Protein 6E2T (pdb70)

Sequence (320 aa):
AMLSGKARAHTNIALIKYWGKANEEYILPMNSSLSLTLDAFYTETTVTFDAHYSEDVFILNGILQNEKQTKKVKEFLNLVRQQADCTWFAKVESQNFVSSASGLAALAGACNVALGLNLSAKDLSRLARRGSGSACRSIFGGFAQWNKGHSDETSFAENIPANNWENELAMLFILINDGEKDVSSRDGMKRTVETSSFYQGWLDNVEKDLSQVHEAIKTKDFPRLGEIIEANGLRMHGTTLGAVPPFTYWSPGSLQAMALVRQARAKGIPCYFTMDAGPNVKVLVEKKNLEALKTFLSEHFSKEQLVPAFAGPGIELFET

Foldseek 3Di:
DKFKWKKKFFAKDWLQDFFAAPDLQQLQTLFKTKIATWAQKMKMKMKMFDQPDDAAWEAEQNRTDDCVRCPLVVQLVVVLCVVLVNDTHMYMYMYMGNYQLRDLLGVLQTSCRRSVVPDDLFVSLLSSSSSPNSNSQRLFWGMKMFGSADDSNGTGMDHDDQVCLLQQKKKKKQADDQWDDFDDSVRQSHLLVVFFPLVVVLSVCSVVLVVQCSVCSNVVPQLSSQVSSQVSQVSSQVSQCRGVVRDGQADPVLVVVQVVQVVCVVVPFDWHWHDDNHHMIMIMGGPVCLVVSLVSCCVPGPPVRIRMIGIDGRMDIDGD

Solvent-accessible surface area: 14001 Å² total; per-residue (Å²): 83,106,80,23,0,65,0,55,0,11,11,8,12,6,0,0,3,22,6,0,26,63,52,96,126,73,6,19,1,62,6,6,0,0,0,0,0,0,55,28,27,54,1,30,2,34,0,17,0,20,51,155,61,97,107,22,42,18,39,46,66,64,114,123,27,85,162,184,101,16,127,56,12,74,64,0,1,70,33,0,21,154,135,40,124,25,124,64,83,0,67,1,80,12,78,28,67,139,92,55,8,2,17,10,0,0,2,0,0,0,0,6,20,7,30,60,47,142,56,60,55,90,36,5,0,48,11,0,0,58,3,6,3,28,0,0,7,0,7,25,15,6,0,0,23,0,46,70,22,151,25,34,107,48,0,39,1,77,62,18,114,8,121,98,10,26,72,99,0,0,0,0,15,0,64,16,131,63,37,138,202,54,38,57,38,61,87,0,8,87,67,0,46,112,52,13,94,106,12,113,37,1,36,101,46,1,102,89,1,6,59,48,0,63,91,0,8,187,94,85,52,5,68,79,0,0,113,23,0,16,45,0,2,63,60,4,8,26,2,1,108,13,3,102,85,86,24,55,2,74,7,103,9,0,89,78,0,2,42,11,0,103,77,0,70,91,131,60,22,46,0,13,4,1,5,37,37,17,27,47,0,19,0,0,0,31,76,168,35,7,112,50,0,48,95,23,0,60,122,98,11,53,174,133,33,10,37,49,3,78,20,10,63,21,32,60,77,68,144,116

Radius of gyration: 19.37 Å; Cα contacts (8 Å, |Δi|>4): 736; chains: 1; bounding box: 46×60×43 Å

Nearest PDB structures (foldseek):
  6e2t-assembly1_A-2  TM=1.003E+00  e=7.758E-75  Enterococcus faecalis
  6e2u-assembly1_A  TM=1.000E+00  e=1.519E-70  Enterococcus faecalis
  4dpu-assembly2_B  TM=9.730E-01  e=1.043E-51  Staphylococcus epidermidis
  2hk2-assembly1_A  TM=9.696E-01  e=1.806E-51  Staphylococcus aureus
  3qt6-assembly1_A  TM=9.627E-01  e=2.040E-51  Staphylococcus epidermidis

Secondary structure (DSSP, 8-state):
-EEEEEEEEEEEEEEE----EEETTTTEESS-EEEEEEEEEEEEEEEEEETT--S-EEEETTEE--HHHHHHHHHHHHHHHHHHT----EEEEEEEE--HHHHHHHHHHHHHHHTT----HHHHHHHHHHH-TGGGGGGS-SEEEEE--SSTTT-EEEE---TTGGGGEEEEEE----PPP---HHHHHHHHHHH-TTHHHHHHHHHHHHHHHHHHHHHT-HHHHHHHHHHHHHHHHHHHTTSSS------HHHHHHHHHHHHHHHTT--EEEE--SSS-EEEEEEHHHHHHHHHHHTTTS-GGGEEEEEB----EEE--

InterPro domains:
  IPR005935 Diphosphomevalonate/phosphomevalonate decarboxylase [PIRSF015950] (4-325)
  IPR014721 Small ribosomal subunit protein uS5 domain 2-type fold, subgroup [G3DSA:3.30.230.10] (1-180)
  IPR020568 Ribosomal protein uS5 domain 2-type superfamily [SSF54211] (1-166)
  IPR029765 Diphosphomevalonate decarboxylase [TIGR01240] (5-308)
  IPR036554 GHMP kinase, C-terminal domain superfamily [G3DSA:3.30.70.890] (181-331)
  IPR036554 GHMP kinase, C-terminal domain superfamily [SSF55060] (174-310)
  IPR041431 Mvd1, C-terminal [PF18376] (178-313)
  IPR053859 Diphosphomevalonate decarboxylase-like N-terminal domain [PF22700] (8-163)

Structure (mmCIF, N/CA/C/O backbone):
data_6E2T
#
_entry.id   6E2T
#
_cell.length_a   79.289
_cell.length_b   97.448
_cell.length_c   45.771
_cell.angle_alpha   90.00
_cell.angle_beta   90.00
_cell.angle_gamma   90.00
#
_symmetry.space_group_name_H-M   'P 21 21 2'
#
loop_
_entity.id
_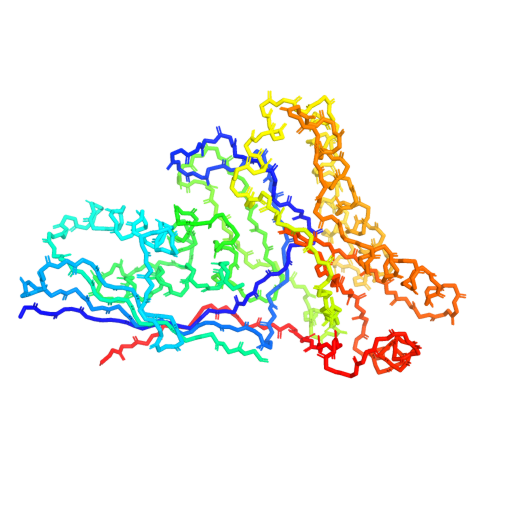entity.type
_entity.pdbx_description
1 polymer 'Mevalonate diphosphate decarboxylase'
2 non-polymer '(3R)-3-HYDROXY-5-{[(R)-HYDROXY(PHOSPHONOOXY)PHOSPHORYL]OXY}-3-METHYLPENTANOIC ACID'
3 water water
#
loop_
_atom_site.group_PDB
_atom_site.id
_atom_site.type_symbol
_atom_site.label_atom_id
_atom_site.label_alt_id
_atom_site.label_comp_id
_atom_site.label_asym_id
_atom_site.label_entity_id
_atom_site.label_seq_id
_atom_site.pdbx_PDB_ins_code
_atom_site.Cartn_x
_atom_site.Cartn_y
_atom_site.Cartn_z
_atom_site.occupancy
_atom_site.B_iso_or_equiv
_atom_site.auth_seq_id
_atom_site.auth_comp_id
_atom_site.auth_asym_id
_atom_site.auth_atom_id
_atom_site.pdbx_PDB_model_num
ATOM 1 N N . ALA A 1 24 ? 38.354 135.982 59.285 1.00 26.68 0 ALA A N 1
ATOM 2 C CA . ALA A 1 24 ? 37.485 135.477 60.395 1.00 21.29 0 ALA A CA 1
ATOM 3 C C . ALA A 1 24 ? 36.580 134.367 59.855 1.00 16.15 0 ALA A C 1
ATOM 4 O O . ALA A 1 24 ? 35.365 134.530 59.694 1.00 15.31 0 ALA A O 1
ATOM 11 N N . MET A 1 25 ? 37.205 133.235 59.583 1.00 14.31 1 MET A N 1
ATOM 12 C CA . MET A 1 25 ? 36.526 132.105 58.975 1.00 15.61 1 MET A CA 1
ATOM 13 C C . MET A 1 25 ? 37.093 130.819 59.543 1.00 17.95 1 MET A C 1
ATOM 14 O O . MET A 1 25 ? 38.311 130.670 59.672 1.00 17.82 1 MET A O 1
ATOM 28 N N . LEU A 1 26 ? 36.195 129.892 59.885 1.00 13.67 2 LEU A N 1
ATOM 29 C CA . LEU A 1 26 ? 36.565 128.584 60.398 1.00 11.04 2 LEU A CA 1
ATOM 30 C C . LEU A 1 26 ? 35.793 127.545 59.602 1.00 12.25 2 LEU A C 1
ATOM 31 O O . LEU A 1 26 ? 34.604 127.733 59.349 1.00 13.10 2 LEU A O 1
ATOM 47 N N . SER A 1 27 ? 36.460 126.477 59.176 1.00 11.08 3 SER A N 1
ATOM 48 C CA . SER A 1 27 ? 35.771 125.477 58.359 1.00 10.88 3 SER A CA 1
ATOM 49 C C . SER A 1 27 ? 36.241 124.069 58.690 1.00 12.84 3 SER A C 1
ATOM 50 O O . SER A 1 27 ? 37.322 123.854 59.248 1.00 10.96 3 SER A O 1
ATOM 58 N N . GLY A 1 28 ? 35.411 123.102 58.298 1.00 12.06 4 GLY A N 1
ATOM 59 C CA . GLY A 1 28 ? 35.707 121.701 58.522 1.00 11.12 4 GLY A CA 1
ATOM 60 C C . GLY A 1 28 ? 34.806 120.835 57.669 1.00 10.69 4 GLY A C 1
ATOM 61 O O . GLY A 1 28 ? 33.790 121.298 57.148 1.00 11.08 4 GLY A O 1
ATOM 65 N N . LYS A 1 29 ? 35.199 119.571 57.533 1.00 11.38 5 LYS A N 1
ATOM 66 C CA . LYS A 1 29 ? 34.508 118.640 56.647 1.00 10.65 5 LYS A CA 1
ATOM 67 C C . LYS A 1 29 ? 34.458 117.257 57.278 1.00 13.11 5 LYS A C 1
ATOM 68 O O . LYS A 1 29 ? 35.355 116.864 58.028 1.00 13.08 5 LYS A O 1
ATOM 87 N N . ALA A 1 30 ? 33.394 116.509 56.978 1.00 11.59 6 ALA A N 1
ATOM 88 C CA . ALA A 1 30 ? 33.331 115.130 57.435 1.00 11.74 6 ALA A CA 1
ATOM 89 C C . ALA A 1 30 ? 32.510 114.303 56.461 1.00 9.54 6 ALA A C 1
ATOM 90 O O . ALA A 1 30 ? 31.682 114.825 55.720 1.00 10.77 6 ALA A O 1
ATOM 97 N N . ARG A 1 31 ? 32.755 112.994 56.479 1.00 10.73 7 ARG A N 1
ATOM 98 C CA . ARG A 1 31 ? 31.958 112.030 55.737 1.00 10.61 7 ARG A CA 1
ATOM 99 C C . ARG A 1 31 ? 31.397 111.022 56.720 1.00 9.39 7 ARG A C 1
ATOM 100 O O . ARG A 1 31 ? 32.150 110.426 57.499 1.00 10.03 7 ARG A O 1
ATOM 121 N N . ALA A 1 32 ? 30.083 110.813 56.662 1.00 10.97 8 ALA A N 1
ATOM 122 C CA . ALA A 1 32 ? 29.423 109.839 57.512 1.00 10.27 8 ALA A CA 1
ATOM 123 C C . ALA A 1 32 ? 28.490 108.970 56.682 1.00 6.38 8 ALA A C 1
ATOM 124 O O . ALA A 1 32 ? 27.796 109.465 55.787 1.00 9.51 8 ALA A O 1
ATOM 131 N N . HIS A 1 33 ? 28.486 107.680 56.995 1.00 10.17 9 HIS A N 1
ATOM 132 C CA . HIS A 1 33 ? 27.661 106.717 56.287 1.00 8.83 9 HIS A CA 1
ATOM 133 C C . HIS A 1 33 ? 26.323 106.549 56.979 1.00 9.03 9 HIS A C 1
ATOM 134 O O . HIS A 1 33 ? 26.198 106.768 58.184 1.00 11.48 9 HIS A O 1
ATOM 148 N N . THR A 1 34 ? 25.312 106.183 56.193 1.00 9.06 10 THR A N 1
ATOM 149 C CA . THR A 1 34 ? 24.017 105.915 56.787 1.00 10.12 10 THR A CA 1
ATOM 150 C C . THR A 1 34 ? 24.080 104.665 57.662 1.00 11.07 10 THR A C 1
ATOM 151 O O . THR A 1 34 ? 24.969 103.814 57.545 1.00 10.39 10 THR A O 1
ATOM 162 N N . ASN A 1 35 ? 23.105 104.549 58.547 1.00 9.38 11 ASN A N 1
ATOM 163 C CA . ASN A 1 35 ? 22.930 103.322 59.310 1.00 8.91 11 ASN A CA 1
ATOM 164 C C . ASN A 1 35 ? 21.452 102.978 59.306 1.00 9.07 11 ASN A C 1
ATOM 165 O O . ASN A 1 35 ? 20.595 103.856 59.184 1.00 10.76 11 ASN A O 1
ATOM 176 N N . ILE A 1 36 ? 21.172 101.682 59.372 1.00 7.50 12 ILE A N 1
ATOM 177 C CA . ILE A 1 36 ? 19.806 101.175 59.443 1.00 8.16 12 ILE A CA 1
ATOM 178 C C . ILE A 1 36 ? 19.652 100.461 60.765 1.00 7.53 12 ILE A C 1
ATOM 179 O O . ILE A 1 36 ? 20.408 99.527 61.074 1.00 8.34 12 ILE A O 1
ATOM 195 N N . ALA A 1 37 ? 18.628 100.854 61.508 1.00 8.65 13 ALA A N 1
ATOM 196 C CA . ALA A 1 37 ? 18.385 100.278 62.808 1.00 7.17 13 ALA A CA 1
ATOM 197 C C . ALA A 1 37 ? 17.779 98.887 62.660 1.00 9.72 13 ALA A C 1
ATOM 198 O O . ALA A 1 37 ? 16.776 98.700 61.959 1.00 8.21 13 ALA A O 1
ATOM 205 N N . LEU A 1 38 ? 18.400 97.916 63.322 1.00 8.44 14 LEU A N 1
ATOM 206 C CA . LEU A 1 38 ? 17.871 96.567 63.417 1.00 8.05 14 LEU A CA 1
ATOM 207 C C . LEU A 1 38 ? 16.958 96.432 64.620 1.00 8.01 14 LEU A C 1
ATOM 208 O O . LEU A 1 38 ? 15.914 95.788 64.522 1.00 8.43 14 LEU A O 1
ATOM 224 N N . ILE A 1 39 ? 17.354 97.020 65.752 1.00 8.04 15 ILE A N 1
ATOM 225 C CA . ILE A 1 39 ? 16.468 97.277 66.874 1.00 7.80 15 ILE A CA 1
ATOM 226 C C . ILE A 1 39 ? 16.210 98.778 66.879 1.00 6.25 15 ILE A C 1
ATOM 227 O O . ILE A 1 39 ? 17.152 99.571 66.987 1.00 6.82 15 ILE A O 1
ATOM 243 N N . LYS A 1 40 ? 14.944 99.163 66.769 1.00 6.52 16 LYS A N 1
ATOM 244 C CA . LYS A 1 40 ? 14.576 100.534 66.447 1.00 5.24 16 LYS A CA 1
ATOM 245 C C . LYS A 1 40 ? 14.635 101.473 67.643 1.00 7.56 16 LYS A C 1
ATOM 246 O O . LYS A 1 40 ? 14.254 101.115 68.762 1.00 6.33 16 LYS A O 1
ATOM 265 N N . TYR A 1 41 ? 15.057 102.701 67.364 1.00 7.03 17 TYR A N 1
ATOM 266 C CA . TYR A 1 41 ? 14.793 103.860 68.219 1.00 5.45 17 TYR A CA 1
ATOM 267 C C . TYR A 1 41 ? 13.434 104.429 67.851 1.00 6.00 17 TYR A C 1
ATOM 268 O O . TYR A 1 41 ? 13.191 104.754 66.680 1.00 6.39 17 TYR A O 1
ATOM 286 N N . TRP A 1 42 ? 12.522 104.505 68.821 1.00 6.91 18 TRP A N 1
ATOM 287 C CA . TRP A 1 42 ? 11.186 105.016 68.525 1.00 6.30 18 TRP A CA 1
ATOM 288 C C . TRP A 1 42 ? 10.646 105.640 69.804 1.00 7.86 18 TRP A C 1
ATOM 289 O O . TRP A 1 42 ? 10.157 104.933 70.689 1.00 8.89 18 TRP A O 1
ATOM 310 N N . GLY A 1 43 ? 10.802 106.959 69.911 1.00 6.80 19 GLY A N 1
ATOM 311 C CA . GLY A 1 43 ? 10.255 107.717 71.012 1.00 7.35 19 GLY A CA 1
ATOM 312 C C . GLY A 1 43 ? 11.333 108.303 71.902 1.00 8.77 19 GLY A C 1
ATOM 313 O O . GLY A 1 43 ? 12.268 107.599 72.298 1.00 8.16 19 GLY A O 1
ATOM 317 N N . LYS A 1 44 ? 11.213 109.592 72.203 1.00 9.20 20 LYS A N 1
ATOM 318 C CA . LYS A 1 44 ? 12.132 110.295 73.080 1.00 8.40 20 LYS A CA 1
ATOM 319 C C . LYS A 1 44 ? 11.586 110.368 74.502 1.00 10.24 20 LYS A C 1
ATOM 320 O O . LYS A 1 44 ? 10.408 110.668 74.729 1.00 11.89 20 LYS A O 1
ATOM 339 N N . ALA A 1 45 ? 12.472 110.101 75.448 1.00 9.00 21 ALA A N 1
ATOM 340 C CA . ALA A 1 45 ? 12.239 110.393 76.859 1.00 9.38 21 ALA A CA 1
ATOM 341 C C . ALA A 1 45 ? 12.407 111.864 77.180 1.00 14.32 21 ALA A C 1
ATOM 342 O O . ALA A 1 45 ? 11.743 112.386 78.090 1.00 13.51 21 ALA A O 1
ATOM 349 N N . ASN A 1 46 ? 13.293 112.535 76.458 1.00 9.46 22 ASN A N 1
ATOM 350 C CA . ASN A 1 46 ? 13.575 113.944 76.669 1.00 10.07 22 ASN A CA 1
ATOM 351 C C . ASN A 1 46 ? 13.730 114.573 75.297 1.00 9.27 22 ASN A C 1
ATOM 352 O O . ASN A 1 46 ? 14.660 114.220 74.564 1.00 10.36 22 ASN A O 1
ATOM 363 N N . GLU A 1 47 ? 12.798 115.451 74.926 1.00 11.30 23 GLU A N 1
ATOM 364 C CA . GLU A 1 47 ? 12.853 116.033 73.591 1.00 12.32 23 GLU A CA 1
ATOM 365 C C . GLU A 1 47 ? 14.003 117.025 73.466 1.00 12.70 23 GLU A C 1
ATOM 366 O O . GLU A 1 47 ? 14.680 117.070 72.431 1.00 13.73 23 GLU A O 1
ATOM 378 N N . GLU A 1 48 ? 14.233 117.829 74.506 1.00 13.04 24 GLU A N 1
ATOM 379 C CA . GLU A 1 48 ? 15.271 118.862 74.456 1.00 12.27 24 GLU A CA 1
ATOM 380 C C . GLU A 1 48 ? 16.653 118.285 74.150 1.00 12.87 24 GLU A C 1
ATOM 381 O O . GLU A 1 48 ? 17.432 118.895 73.402 1.00 15.30 24 GLU A O 1
ATOM 393 N N . TYR A 1 49 ? 16.991 117.137 74.736 1.00 10.19 25 TYR A N 1
ATOM 394 C CA . TYR A 1 49 ? 18.326 116.552 74.625 1.00 9.32 25 TYR A CA 1
ATOM 395 C C . TYR A 1 49 ? 18.366 115.324 73.722 1.00 9.06 25 TYR A C 1
ATOM 396 O O . TYR A 1 49 ? 19.439 114.767 73.488 1.00 9.69 25 TYR A O 1
ATOM 414 N N . ILE A 1 50 ? 17.224 114.906 73.188 1.00 9.37 26 ILE A N 1
ATOM 415 C CA . ILE A 1 50 ? 17.105 113.655 72.431 1.00 9.60 26 ILE A CA 1
ATOM 416 C C . ILE A 1 50 ? 17.727 112.510 73.231 1.00 8.14 26 ILE A C 1
ATOM 417 O O . ILE A 1 50 ? 18.701 111.856 72.822 1.00 7.14 26 ILE A O 1
ATOM 433 N N . LEU A 1 51 ? 17.142 112.267 74.379 1.00 8.37 27 LEU A N 1
ATOM 434 C CA . LEU A 1 51 ? 17.368 111.049 75.122 1.00 7.99 27 LEU A CA 1
ATOM 435 C C . LEU A 1 51 ? 16.250 110.083 74.763 1.00 8.45 27 LEU A C 1
ATOM 436 O O . LEU A 1 51 ? 15.075 110.488 74.787 1.00 10.25 27 LEU A O 1
ATOM 452 N N . PRO A 1 52 ? 16.558 108.845 74.392 1.00 9.03 28 PRO A N 1
ATOM 453 C CA . PRO A 1 52 ? 15.523 107.946 73.872 1.00 8.67 28 PRO A CA 1
ATOM 454 C C . PRO A 1 52 ? 14.854 107.153 74.980 1.00 8.02 28 PRO A C 1
ATOM 455 O O . PRO A 1 52 ? 15.429 106.907 76.039 1.00 9.88 28 PRO A O 1
ATOM 466 N N . MET A 1 53 ? 13.596 106.760 74.723 1.00 8.16 29 MET A N 1
ATOM 467 C CA . MET A 1 53 ? 12.905 105.866 75.647 1.00 7.99 29 MET A CA 1
ATOM 468 C C . MET A 1 53 ? 13.539 104.490 75.696 1.00 8.67 29 MET A C 1
ATOM 469 O O . MET A 1 53 ? 13.390 103.785 76.705 1.00 10.12 29 MET A O 1
ATOM 483 N N . ASN A 1 54 ? 14.200 104.056 74.619 1.00 6.99 30 ASN A N 1
ATOM 484 C CA . ASN A 1 54 ? 14.790 102.736 74.594 1.00 8.07 30 ASN A CA 1
ATOM 485 C C . ASN A 1 54 ? 16.097 102.784 73.819 1.00 11.25 30 ASN A C 1
ATOM 486 O O . ASN A 1 54 ? 16.336 103.681 73.006 1.00 9.14 30 ASN A O 1
ATOM 497 N N . SER A 1 55 ? 16.947 101.807 74.094 1.00 8.62 31 SER A N 1
ATOM 498 C CA . SER A 1 55 ? 18.205 101.661 73.374 1.00 8.52 31 SER A CA 1
ATOM 499 C C . SER A 1 55 ? 17.967 101.038 72.004 1.00 9.02 31 SER A C 1
ATOM 500 O O . SER A 1 55 ? 16.947 100.401 71.760 1.00 9.40 31 SER A O 1
ATOM 508 N N . SER A 1 56 ? 18.930 101.219 71.110 1.00 8.03 32 SER A N 1
ATOM 509 C CA . SER A 1 56 ? 18.763 100.762 69.737 1.00 7.87 32 SER A CA 1
ATOM 510 C C . SER A 1 56 ? 20.092 100.248 69.194 1.00 9.31 32 SER A C 1
ATOM 511 O O . SER A 1 56 ? 21.165 100.510 69.746 1.00 9.71 32 SER A O 1
ATOM 519 N N . LEU A 1 57 ? 20.003 99.523 68.078 1.00 7.34 33 LEU A N 1
ATOM 520 C CA . LEU A 1 57 ? 21.149 98.837 67.486 1.00 6.08 33 LEU A CA 1
ATOM 521 C C . LEU A 1 57 ? 21.026 98.839 65.972 1.00 8.64 33 LEU A C 1
ATOM 522 O O . LEU A 1 57 ? 19.982 98.455 65.438 1.00 8.08 33 LEU A O 1
ATOM 538 N N . SER A 1 58 ? 22.100 99.236 65.280 1.00 8.78 34 SER A N 1
ATOM 539 C CA . SER A 1 58 ? 22.052 99.441 63.850 1.00 6.68 34 SER A CA 1
ATOM 540 C C . SER A 1 58 ? 23.268 98.832 63.164 1.00 7.69 34 SER A C 1
ATOM 541 O O . SER A 1 58 ? 24.239 98.395 63.801 1.00 8.13 34 SER A O 1
ATOM 549 N N . LEU A 1 59 ? 23.176 98.785 61.837 1.00 7.80 35 LEU A N 1
ATOM 550 C CA . LEU A 1 59 ? 24.289 98.436 60.964 1.00 8.95 35 LEU A CA 1
ATOM 551 C C . LEU A 1 59 ? 24.586 99.626 60.056 1.00 9.16 35 LEU A C 1
ATOM 552 O O . LEU A 1 59 ? 23.687 100.127 59.374 1.00 8.30 35 LEU A O 1
ATOM 568 N N . THR A 1 60 ? 25.835 100.089 60.061 1.00 8.23 36 THR A N 1
ATOM 569 C CA . THR A 1 60 ? 26.273 101.158 59.180 1.00 9.08 36 THR A CA 1
ATOM 570 C C . THR A 1 60 ? 26.651 100.567 57.832 1.00 8.13 36 THR A C 1
ATOM 571 O O . THR A 1 60 ? 27.225 99.474 57.769 1.00 11.76 36 THR A O 1
ATOM 582 N N . LEU A 1 61 ? 26.297 101.273 56.757 1.00 11.46 37 LEU A N 1
ATOM 583 C CA . LEU A 1 61 ? 26.323 100.736 55.401 1.00 9.23 37 LEU A CA 1
ATOM 584 C C . LEU A 1 61 ? 27.310 101.495 54.534 1.00 13.23 37 LEU A C 1
ATOM 585 O O . LEU A 1 61 ? 27.490 102.706 54.687 1.00 14.15 37 LEU A O 1
ATOM 601 N N . ASP A 1 62 ? 27.905 100.778 53.572 1.00 13.15 38 ASP A N 1
ATOM 602 C CA . ASP A 1 62 ? 28.913 101.392 52.721 1.00 13.23 38 ASP A CA 1
ATOM 603 C C . ASP A 1 62 ? 28.318 102.246 51.612 1.00 15.81 38 ASP A C 1
ATOM 604 O O . ASP A 1 62 ? 28.923 103.258 51.229 1.00 18.33 38 ASP A O 1
ATOM 613 N N . ALA A 1 63 ? 27.145 101.893 51.104 1.00 17.13 39 ALA A N 1
ATOM 614 C CA . ALA A 1 63 ? 26.709 102.411 49.811 1.00 17.29 39 ALA A CA 1
ATOM 615 C C . ALA A 1 63 ? 26.158 103.827 49.873 1.00 17.18 39 ALA A C 1
ATOM 616 O O . ALA A 1 63 ? 26.109 104.507 48.835 1.00 18.44 39 ALA A O 1
ATOM 623 N N . PHE A 1 64 ? 25.728 104.278 51.049 1.00 13.59 40 PHE A N 1
ATOM 624 C CA . PHE A 1 64 ? 25.006 105.533 51.190 1.00 12.82 40 PHE A CA 1
ATOM 625 C C . PHE A 1 64 ? 25.737 106.353 52.233 1.00 11.77 40 PHE A C 1
ATOM 626 O O . PHE A 1 64 ? 25.943 105.882 53.361 1.00 12.91 40 PHE A O 1
ATOM 643 N N . TYR A 1 65 ? 26.119 107.575 51.873 1.00 11.82 41 TYR A N 1
ATOM 644 C CA . TYR A 1 65 ? 26.806 108.421 52.829 1.00 12.35 41 TYR A CA 1
ATOM 645 C C . TYR A 1 65 ? 26.575 109.873 52.464 1.00 12.53 41 TYR A C 1
ATOM 646 O O . TYR A 1 65 ? 26.038 110.199 51.402 1.00 13.73 41 TYR A O 1
ATOM 664 N N . THR A 1 66 ? 26.995 110.745 53.373 1.00 10.92 42 THR A N 1
ATOM 665 C CA . THR A 1 66 ? 26.932 112.180 53.177 1.00 12.04 42 THR A CA 1
ATOM 666 C C . THR A 1 66 ? 28.292 112.798 53.462 1.00 8.32 42 THR A C 1
ATOM 667 O O . THR A 1 66 ? 28.973 112.424 54.421 1.00 9.91 42 THR A O 1
ATOM 678 N N . GLU A 1 67 ? 28.679 113.744 52.622 1.00 11.57 43 GLU A N 1
ATOM 679 C CA . GLU A 1 67 ? 29.845 114.584 52.859 1.00 11.32 43 GLU A CA 1
ATOM 680 C C . GLU A 1 67 ? 29.361 116.002 53.117 1.00 11.32 43 GLU A C 1
ATOM 681 O O . GLU A 1 67 ? 28.558 116.545 52.347 1.00 11.66 43 GLU A O 1
ATOM 693 N N . THR A 1 68 ? 29.833 116.591 54.210 1.00 10.86 44 THR A N 1
ATOM 694 C CA . THR A 1 68 ? 29.388 117.908 54.621 1.00 8.68 44 THR A CA 1
ATOM 695 C C . THR A 1 68 ? 30.599 118.755 54.943 1.00 9.57 44 THR A C 1
ATOM 696 O O . THR A 1 68 ? 31.472 118.319 55.700 1.00 10.55 44 THR A O 1
ATOM 707 N N . THR A 1 69 ? 30.607 119.968 54.398 1.00 12.10 4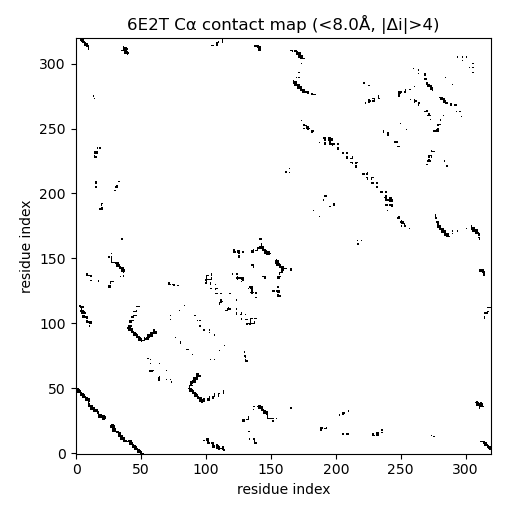5 THR A N 1
ATOM 708 C CA . THR A 1 69 ? 31.544 121.019 54.771 1.00 10.90 45 THR A CA 1
ATOM 709 C C . THR A 1 69 ? 30.755 122.133 55.436 1.00 10.04 45 THR A C 1
ATOM 710 O O . THR A 1 69 ? 29.700 122.530 54.938 1.00 12.57 45 THR A O 1
ATOM 721 N N . VAL A 1 70 ? 31.247 122.611 56.566 1.00 10.11 46 VAL A N 1
ATOM 722 C CA . VAL A 1 70 ? 30.659 123.761 57.243 1.00 9.45 46 VAL A CA 1
ATOM 723 C C . VAL A 1 70 ? 31.690 124.872 57.287 1.00 10.59 46 VAL A C 1
ATOM 724 O O . VAL A 1 70 ? 32.880 124.620 57.493 1.00 11.02 46 VAL A O 1
ATOM 737 N N . THR A 1 71 ? 31.223 126.098 57.094 1.00 9.73 47 THR A N 1
ATOM 738 C CA . THR A 1 71 ? 32.029 127.302 57.216 1.00 9.57 47 THR A CA 1
ATOM 739 C C . THR A 1 71 ? 31.291 128.219 58.176 1.00 8.86 47 THR A C 1
ATOM 740 O O . THR A 1 71 ? 30.132 128.554 57.935 1.00 9.79 47 THR A O 1
ATOM 751 N N . PHE A 1 72 ? 31.948 128.608 59.258 1.00 7.90 48 PHE A N 1
ATOM 752 C CA . PHE A 1 72 ? 31.474 129.702 60.094 1.00 7.63 48 PHE A CA 1
ATOM 753 C C . PHE A 1 72 ? 32.278 130.943 59.719 1.00 7.52 48 PHE A C 1
ATOM 754 O O . PHE A 1 72 ? 33.504 130.864 59.570 1.00 9.63 48 PHE A O 1
ATOM 771 N N . ASP A 1 73 ? 31.597 132.070 59.517 1.00 7.68 49 ASP A N 1
ATOM 772 C CA . ASP A 1 73 ? 32.299 133.257 59.024 1.00 11.35 49 ASP A CA 1
ATOM 773 C C . ASP A 1 73 ? 31.623 134.508 59.559 1.00 10.98 49 ASP A C 1
ATOM 774 O O . ASP A 1 73 ? 30.409 134.677 59.443 1.00 10.75 49 ASP A O 1
ATOM 783 N N . ALA A 1 74 ? 32.430 135.401 60.114 1.00 9.47 50 ALA A N 1
ATOM 784 C CA . ALA A 1 74 ? 31.897 136.628 60.684 1.00 9.65 50 ALA A CA 1
ATOM 785 C C . ALA A 1 74 ? 31.199 137.497 59.651 1.00 10.18 50 ALA A C 1
ATOM 786 O O . ALA A 1 74 ? 30.395 138.350 60.025 1.00 11.78 50 ALA A O 1
ATOM 793 N N . HIS A 1 75 ? 31.512 137.297 58.377 1.00 9.47 51 HIS A N 1
ATOM 794 C CA . HIS A 1 75 ? 30.946 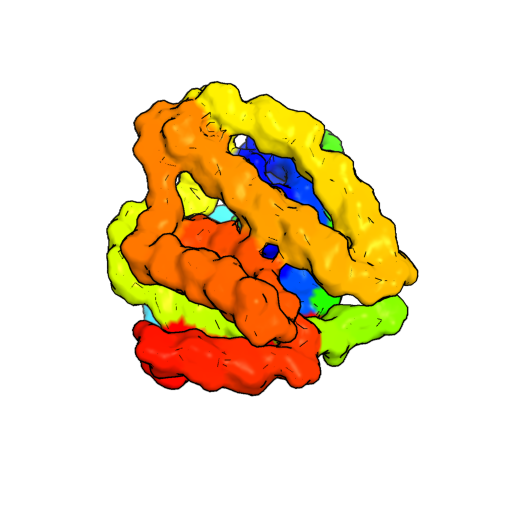138.127 57.320 1.00 12.21 51 HIS A CA 1
ATOM 795 C C . HIS A 1 75 ? 29.646 137.602 56.747 1.00 14.38 51 HIS A C 1
ATOM 796 O O . HIS A 1 75 ? 29.035 138.245 55.919 1.00 12.30 51 HIS A O 1
ATOM 810 N N . TYR A 1 76 ? 29.222 136.430 57.186 1.00 11.48 52 TYR A N 1
ATOM 811 C CA . TYR A 1 76 ? 27.962 135.877 56.710 1.00 11.84 52 TYR A CA 1
ATOM 812 C C . TYR A 1 76 ? 26.785 136.603 57.346 1.00 13.40 52 TYR A C 1
ATOM 813 O O . TYR A 1 76 ? 26.836 137.020 58.507 1.00 12.45 52 TYR A O 1
ATOM 831 N N . SER A 1 77 ? 25.699 136.723 56.581 1.00 10.73 53 SER A N 1
ATOM 832 C CA . SER A 1 77 ? 24.552 137.503 57.015 1.00 10.12 53 SER A CA 1
ATOM 833 C C . SER A 1 77 ? 23.365 136.650 57.431 1.00 11.23 53 SER A C 1
ATOM 834 O O . SER A 1 77 ? 22.382 137.201 57.957 1.00 12.00 53 SER A O 1
ATOM 842 N N . GLU A 1 78 ? 23.416 135.342 57.193 1.00 11.23 54 GLU A N 1
ATOM 843 C CA . GLU A 1 78 ? 22.391 134.393 57.628 1.00 9.02 54 GLU A CA 1
ATOM 844 C C . GLU A 1 78 ? 22.954 132.991 57.442 1.00 8.86 54 GLU A C 1
ATOM 845 O O . GLU A 1 78 ? 23.940 132.794 56.735 1.00 9.93 54 GLU A O 1
ATOM 857 N N . ASP A 1 79 ? 22.330 132.026 58.109 1.00 9.79 55 ASP A N 1
ATOM 858 C CA . ASP A 1 79 ? 22.666 130.632 57.880 1.00 8.49 55 ASP A CA 1
ATOM 859 C C . ASP A 1 79 ? 22.187 130.184 56.506 1.00 10.61 55 ASP A C 1
ATOM 860 O O . ASP A 1 79 ? 21.047 130.461 56.108 1.00 11.87 55 ASP A O 1
ATOM 869 N N . VAL A 1 80 ? 23.043 129.452 55.802 1.00 9.53 56 VAL A N 1
ATOM 870 C CA . VAL A 1 80 ? 22.742 128.913 54.476 1.00 9.06 56 VAL A CA 1
ATOM 871 C C . VAL A 1 80 ? 23.022 127.415 54.452 1.00 11.63 56 VAL A C 1
ATOM 872 O O . VAL A 1 80 ? 24.070 126.966 54.923 1.00 9.63 56 VAL A O 1
ATOM 885 N N . PHE A 1 81 ? 22.095 126.641 53.877 1.00 11.99 57 PHE A N 1
ATOM 886 C CA . PHE A 1 81 ? 22.226 125.196 53.775 1.00 8.16 57 PHE A CA 1
ATOM 887 C C . PHE A 1 81 ? 22.004 124.796 52.325 1.00 9.85 57 PHE A C 1
ATOM 888 O O . PHE A 1 81 ? 20.934 125.061 51.766 1.00 11.45 57 PHE A O 1
ATOM 905 N N . ILE A 1 82 ? 23.017 124.173 51.727 1.00 8.83 58 ILE A N 1
ATOM 906 C CA . ILE A 1 82 ? 22.960 123.695 50.348 1.00 12.31 58 ILE A CA 1
ATOM 907 C C . ILE A 1 82 ? 23.076 122.180 50.354 1.00 11.96 58 ILE A C 1
ATOM 908 O O . ILE A 1 82 ? 24.019 121.630 50.938 1.00 12.40 58 ILE A O 1
ATOM 924 N N . LEU A 1 83 ? 22.139 121.498 49.687 1.00 13.18 59 LEU A N 1
ATOM 925 C CA . LEU A 1 83 ? 22.116 120.038 49.640 1.00 12.34 59 LEU A CA 1
ATOM 926 C C . LEU A 1 83 ? 22.091 119.593 48.183 1.00 14.08 59 LEU A C 1
ATOM 927 O O . LEU A 1 83 ? 21.154 119.922 47.450 1.00 15.89 59 LEU A O 1
ATOM 943 N N . ASN A 1 84 ? 23.102 118.827 47.782 1.00 13.21 60 ASN A N 1
ATOM 944 C CA . ASN A 1 84 ? 23.251 118.394 46.387 1.00 18.66 60 ASN A CA 1
ATOM 945 C C . ASN A 1 84 ? 23.116 119.580 45.435 1.00 19.28 60 ASN A C 1
ATOM 946 O O . ASN A 1 84 ? 22.451 119.509 44.395 1.00 19.45 60 ASN A O 1
ATOM 957 N N . GLY A 1 85 ? 23.754 120.690 45.807 1.00 18.01 61 GLY A N 1
ATOM 958 C CA . GLY A 1 85 ? 23.758 121.886 44.996 1.00 15.48 61 GLY A CA 1
ATOM 959 C C . GLY A 1 85 ? 22.490 122.714 45.038 1.00 16.05 61 GLY A C 1
ATOM 960 O O . GLY A 1 85 ? 22.433 123.756 44.369 1.00 17.68 61 GLY A O 1
ATOM 964 N N . ILE A 1 86 ? 21.481 122.312 45.804 1.00 14.77 62 ILE A N 1
ATOM 965 C CA . ILE A 1 86 ? 20.203 123.010 45.849 1.00 15.67 62 ILE A CA 1
ATOM 966 C C . ILE A 1 86 ? 20.109 123.742 47.177 1.00 16.42 62 ILE A C 1
ATOM 967 O O . ILE A 1 86 ? 20.236 123.128 48.243 1.00 16.31 62 ILE A O 1
ATOM 983 N N . LEU A 1 87 ? 19.863 125.046 47.108 1.00 15.00 63 LEU A N 1
ATOM 984 C CA . LEU A 1 87 ? 19.612 125.832 48.305 1.00 12.40 63 LEU A CA 1
ATOM 985 C C . LEU A 1 87 ? 18.345 125.340 48.993 1.00 14.22 63 LEU A C 1
ATOM 986 O O . LEU A 1 87 ? 17.285 125.239 48.369 1.00 13.29 63 LEU A O 1
ATOM 1002 N N . GLN A 1 88 ? 18.458 125.053 50.283 1.00 11.48 64 GLN A N 1
ATOM 1003 C CA . GLN A 1 88 ? 17.372 124.477 51.060 1.00 11.79 64 GLN A CA 1
ATOM 1004 C C . GLN A 1 88 ? 16.572 125.574 51.744 1.00 14.62 64 GLN A C 1
ATOM 1005 O O . GLN A 1 88 ? 17.130 126.591 52.169 1.00 14.73 64 GLN A O 1
ATOM 1019 N N . ASN A 1 89 ? 15.254 125.363 51.838 1.00 14.44 65 ASN A N 1
ATOM 1020 C CA . ASN A 1 89 ? 14.390 126.351 52.453 1.00 18.29 65 ASN A CA 1
ATOM 1021 C C . ASN A 1 89 ? 14.334 126.125 53.956 1.00 17.83 65 ASN A C 1
ATOM 1022 O O . ASN A 1 89 ? 15.005 125.249 54.512 1.00 18.46 65 ASN A O 1
ATOM 1033 N N . GLU A 1 90 ? 13.526 126.943 54.632 1.00 21.34 66 GLU A N 1
ATOM 1034 C CA . GLU A 1 90 ? 13.537 126.928 56.089 1.00 23.70 66 GLU A CA 1
ATOM 1035 C C . GLU A 1 90 ? 13.097 125.573 56.629 1.00 22.11 66 GLU A C 1
ATOM 1036 O O . GLU A 1 90 ? 13.716 125.035 57.551 1.00 19.84 66 GLU A O 1
ATOM 1048 N N . LYS A 1 91 ? 12.027 125.007 56.072 1.00 20.58 67 LYS A N 1
ATOM 1049 C CA . LYS A 1 91 ? 11.549 123.706 56.524 1.00 19.83 67 LYS A CA 1
ATOM 1050 C C . LYS A 1 91 ? 12.580 122.613 56.274 1.00 22.24 67 LYS A C 1
ATOM 1051 O O . LYS A 1 91 ? 12.818 121.765 57.138 1.00 20.85 67 LYS A O 1
ATOM 1070 N N . GLN A 1 92 ? 13.203 122.615 55.096 1.00 16.66 68 GLN A N 1
ATOM 1071 C CA . GLN A 1 92 ? 14.209 121.612 54.780 1.00 16.64 68 GLN A CA 1
ATOM 1072 C C . GLN A 1 92 ? 15.445 121.732 55.658 1.00 16.21 68 GLN A C 1
ATOM 1073 O O . GLN A 1 92 ? 16.190 120.758 55.794 1.00 16.22 68 GLN A O 1
ATOM 1087 N N . THR A 1 93 ? 15.676 122.898 56.241 1.00 15.18 69 THR A N 1
ATOM 1088 C CA . THR A 1 93 ? 16.873 123.192 57.021 1.00 13.60 69 THR A CA 1
ATOM 1089 C C . THR A 1 93 ? 16.649 123.046 58.528 1.00 16.05 69 THR A C 1
ATOM 1090 O O . THR A 1 93 ? 17.596 123.184 59.304 1.00 14.08 69 THR A O 1
ATOM 1101 N N . LYS A 1 94 ? 15.437 122.700 58.968 1.00 16.60 70 LYS A N 1
ATOM 1102 C CA . LYS A 1 94 ? 15.108 122.859 60.384 1.00 16.41 70 LYS A CA 1
ATOM 1103 C C . LYS A 1 94 ? 16.039 122.060 61.297 1.00 14.73 70 LYS A C 1
ATOM 1104 O O . LYS A 1 94 ? 16.521 122.590 62.308 1.00 14.93 70 LYS A O 1
ATOM 1123 N N . LYS A 1 95 ? 16.305 120.780 60.984 1.00 11.92 71 LYS A N 1
ATOM 1124 C CA . LYS A 1 95 ? 17.186 120.019 61.873 1.00 11.97 71 LYS A CA 1
ATOM 1125 C C . LYS A 1 95 ? 18.604 120.573 61.846 1.00 12.16 71 LYS A C 1
ATOM 1126 O O . LYS A 1 95 ? 19.298 120.559 62.868 1.00 11.74 71 LYS A O 1
ATOM 1145 N N . VAL A 1 96 ? 19.072 121.002 60.674 1.00 10.49 72 VAL A N 1
ATOM 1146 C CA . VAL A 1 96 ? 20.413 121.570 60.553 1.00 10.58 72 VAL A CA 1
ATOM 1147 C C . VAL A 1 96 ? 20.503 122.867 61.340 1.00 10.87 72 VAL A C 1
ATOM 1148 O O . VAL A 1 96 ? 21.482 123.109 62.053 1.00 10.69 72 VAL A O 1
ATOM 1161 N N . LYS A 1 97 ? 19.454 123.689 61.272 1.00 11.24 73 LYS A N 1
ATOM 1162 C CA . LYS A 1 97 ? 19.450 124.969 61.967 1.00 10.81 73 LYS A CA 1
ATOM 1163 C C . LYS A 1 97 ? 19.473 124.763 63.473 1.00 8.78 73 LYS A C 1
ATOM 1164 O O . LYS A 1 97 ? 20.229 125.425 64.196 1.00 10.00 73 LYS A O 1
ATOM 1183 N N . GLU A 1 98 ? 18.643 123.840 63.956 1.00 10.24 74 GLU A N 1
ATOM 1184 C CA . GLU A 1 98 ? 18.621 123.526 65.376 1.00 10.66 74 GLU A CA 1
ATOM 1185 C C . GLU A 1 98 ? 19.994 123.062 65.838 1.00 12.28 74 GLU A C 1
ATOM 1186 O O . GLU A 1 98 ? 20.472 123.459 66.912 1.00 11.69 74 GLU A O 1
ATOM 1198 N N . PHE A 1 99 ? 20.658 122.237 65.022 1.00 9.26 75 PHE A N 1
ATOM 1199 C CA . PHE A 1 99 ? 21.970 121.743 65.403 1.00 8.85 75 PHE A CA 1
ATOM 1200 C C . PHE A 1 99 ? 23.003 122.861 65.399 1.00 8.60 75 PHE A C 1
ATOM 1201 O O . PHE A 1 99 ? 23.823 122.959 66.328 1.00 10.71 75 PHE A O 1
ATOM 1218 N N . LEU A 1 100 ? 22.978 123.711 64.368 1.00 9.19 76 LEU A N 1
ATOM 1219 C CA . LEU A 1 100 ? 23.907 124.837 64.325 1.00 10.09 76 LEU A CA 1
ATOM 1220 C C . LEU A 1 100 ? 23.747 125.686 65.564 1.00 11.14 76 LEU A C 1
ATOM 1221 O O . LEU A 1 100 ? 24.740 126.093 66.172 1.00 8.39 76 LEU A O 1
ATOM 1237 N N . ASN A 1 101 ? 22.503 125.952 65.969 1.00 7.70 77 ASN A N 1
ATOM 1238 C CA . ASN A 1 101 ? 22.293 126.788 67.145 1.00 8.76 77 ASN A CA 1
ATOM 1239 C C . ASN A 1 101 ? 22.855 126.123 68.398 1.00 9.19 77 ASN A C 1
ATOM 1240 O O . ASN A 1 101 ? 23.482 126.790 69.235 1.00 11.95 77 ASN A O 1
ATOM 1251 N N . LEU A 1 102 ? 22.649 124.811 68.554 1.00 8.00 78 LEU A N 1
ATOM 1252 C CA . LEU A 1 102 ? 23.113 124.165 69.778 1.00 10.53 78 LEU A CA 1
ATOM 1253 C C . LEU A 1 102 ? 24.633 124.073 69.800 1.00 11.99 78 LEU A C 1
ATOM 1254 O O . LEU A 1 102 ? 25.262 124.308 70.843 1.00 12.02 78 LEU A O 1
ATOM 1270 N N . VAL A 1 103 ? 25.257 123.790 68.660 1.00 9.98 79 VAL A N 1
ATOM 1271 C CA . VAL A 1 103 ? 26.711 123.708 68.668 1.00 9.58 79 VAL A CA 1
ATOM 1272 C C . VAL A 1 103 ? 27.335 125.099 68.870 1.00 11.85 79 VAL A C 1
ATOM 1273 O O . VAL A 1 103 ? 28.351 125.231 69.563 1.00 10.96 79 VAL A O 1
ATOM 1286 N N . ARG A 1 104 ? 26.739 126.153 68.287 1.00 9.72 80 ARG A N 1
ATOM 1287 C CA . ARG A 1 104 ? 27.243 127.517 68.504 1.00 9.07 80 ARG A CA 1
ATOM 1288 C C . ARG A 1 104 ? 27.079 127.950 69.940 1.00 10.98 80 ARG A C 1
ATOM 1289 O O . ARG A 1 104 ? 27.972 128.595 70.491 1.00 11.23 80 ARG A O 1
ATOM 1310 N N . GLN A 1 105 ? 25.929 127.660 70.526 1.00 11.42 81 GLN A N 1
ATOM 1311 C CA . GLN A 1 105 ? 25.715 128.011 71.924 1.00 14.78 81 GLN A CA 1
ATOM 1312 C C . GLN A 1 105 ? 26.775 127.365 72.830 1.00 15.86 81 GLN A C 1
ATOM 1313 O O . GLN A 1 105 ? 27.279 128.010 73.739 1.00 15.45 81 GLN A O 1
ATOM 1327 N N . GLN A 1 106 ? 27.065 126.083 72.618 1.00 11.96 82 GLN A N 1
ATOM 1328 C CA . GLN A 1 106 ? 28.077 125.382 73.392 1.00 16.97 82 GLN A CA 1
ATOM 1329 C C . GLN A 1 106 ? 29.454 126.014 73.238 1.00 18.56 82 GLN A C 1
ATOM 1330 O O . GLN A 1 106 ? 30.183 126.151 74.209 1.00 17.12 82 GLN A O 1
ATOM 1344 N N . ALA A 1 107 ? 29.820 126.363 72.008 1.00 13.43 83 ALA A N 1
ATOM 1345 C CA . ALA A 1 107 ? 31.115 126.961 71.745 1.00 14.45 83 ALA A CA 1
ATOM 1346 C C . ALA A 1 107 ? 31.149 128.472 71.925 1.00 12.83 83 ALA A C 1
ATOM 1347 O O . ALA A 1 107 ? 32.193 129.072 71.769 1.00 13.20 83 ALA A O 1
ATOM 1354 N N . ASP A 1 108 ? 30.026 129.077 72.276 1.00 11.13 84 ASP A N 1
ATOM 1355 C CA . ASP A 1 108 ? 29.958 130.534 72.390 1.00 12.92 84 ASP A CA 1
ATOM 1356 C C . ASP A 1 108 ? 30.432 131.180 71.093 1.00 11.72 84 ASP A C 1
ATOM 1357 O O . ASP A 1 108 ? 31.186 132.151 71.089 1.00 10.83 84 ASP A O 1
ATOM 1366 N N . CYS A 1 109 ? 29.990 130.603 69.972 1.00 10.06 85 CYS A N 1
ATOM 1367 C CA . CYS A 1 109 ? 30.293 131.094 68.629 1.00 11.67 85 CYS A CA 1
ATOM 1368 C C . CYS A 1 109 ? 29.115 131.925 68.137 1.00 12.41 85 CYS A C 1
ATOM 1369 O O . CYS A 1 109 ? 27.962 131.499 68.253 1.00 11.50 85 CYS A O 1
ATOM 1377 N N . THR A 1 110 ? 29.399 133.125 67.629 1.00 9.10 86 THR A N 1
ATOM 1378 C CA . THR A 1 110 ? 28.356 134.081 67.270 1.00 9.36 86 THR A CA 1
ATOM 1379 C C . THR A 1 110 ? 28.261 134.310 65.770 1.00 9.05 86 THR A C 1
ATOM 1380 O O . THR A 1 110 ? 27.775 135.366 65.337 1.00 12.23 86 THR A O 1
ATOM 1391 N N . TRP A 1 111 ? 28.770 133.392 64.972 1.00 10.10 87 TRP A N 1
ATOM 1392 C CA . TRP A 1 111 ? 28.835 133.582 63.532 1.00 7.48 87 TRP A CA 1
ATOM 1393 C C . TRP A 1 111 ? 27.777 132.738 62.829 1.00 9.80 87 TRP A C 1
ATOM 1394 O O . TRP A 1 111 ? 27.555 131.585 63.199 1.00 10.64 87 TRP A O 1
ATOM 1415 N N . PHE A 1 112 ? 27.183 133.297 61.768 1.00 9.20 88 PHE A N 1
ATOM 1416 C CA . PHE A 1 112 ? 26.366 132.492 60.866 1.00 10.06 88 PHE A CA 1
ATOM 1417 C C . PHE A 1 112 ? 27.259 131.527 60.093 1.00 7.67 88 PHE A C 1
ATOM 1418 O O . PHE A 1 112 ? 28.484 131.657 60.064 1.00 10.48 88 PHE A O 1
ATOM 1435 N N . ALA A 1 113 ? 26.628 130.530 59.468 1.00 8.44 89 ALA A N 1
ATOM 1436 C CA . ALA A 1 113 ? 27.343 129.402 58.911 1.00 7.50 89 ALA A CA 1
ATOM 1437 C C . ALA A 1 113 ? 26.791 129.097 57.530 1.00 8.01 89 ALA A C 1
ATOM 1438 O O . ALA A 1 113 ? 25.634 129.392 57.224 1.00 11.39 89 ALA A O 1
ATOM 1445 N N . LYS A 1 114 ? 27.637 128.503 56.697 1.00 7.92 90 LYS A N 1
ATOM 1446 C CA . LYS A 1 114 ? 27.212 127.895 55.445 1.00 10.62 90 LYS A CA 1
ATOM 1447 C C . LYS A 1 114 ? 27.505 126.408 55.518 1.00 9.17 90 LYS A C 1
ATOM 1448 O O . LYS A 1 114 ? 28.642 126.005 55.779 1.00 8.92 90 LYS A O 1
ATOM 1467 N N . VAL A 1 115 ? 26.474 125.604 55.293 1.00 8.62 91 VAL A N 1
ATOM 1468 C CA . VAL A 1 115 ? 26.560 124.150 55.292 1.00 9.30 91 VAL A CA 1
ATOM 1469 C C . VAL A 1 115 ? 26.365 123.689 53.861 1.00 8.34 91 VAL A C 1
ATOM 1470 O O . VAL A 1 115 ? 25.331 123.982 53.256 1.00 10.12 91 VAL A O 1
ATOM 1483 N N . GLU A 1 116 ? 27.351 122.959 53.323 1.00 8.65 92 GLU A N 1
ATOM 1484 C CA . GLU A 1 116 ? 27.299 122.398 51.976 1.00 12.02 92 GLU A CA 1
ATOM 1485 C C . GLU A 1 116 ? 27.397 120.884 52.086 1.00 11.29 92 GLU A C 1
ATOM 1486 O O . GLU A 1 116 ? 28.430 120.356 52.505 1.00 12.46 92 GLU A O 1
ATOM 1498 N N . SER A 1 117 ? 26.330 120.188 51.722 1.00 12.83 93 SER A N 1
ATOM 1499 C CA . SER A 1 117 ? 26.271 118.746 51.860 1.00 10.98 93 SER A CA 1
ATOM 1500 C C . SER A 1 117 ? 25.998 118.091 50.516 1.00 12.02 93 SER A C 1
ATOM 1501 O O . SER A 1 117 ? 25.247 118.620 49.685 1.00 14.00 93 SER A O 1
ATOM 1509 N N . GLN A 1 118 ? 26.629 116.940 50.315 1.00 11.93 94 GLN A N 1
ATOM 1510 C CA . GLN A 1 118 ? 26.390 116.105 49.150 1.00 14.17 94 GLN A CA 1
ATOM 1511 C C . GLN A 1 118 ? 26.076 114.693 49.604 1.00 13.53 94 GLN A C 1
ATOM 1512 O O . GLN A 1 118 ? 26.860 114.089 50.339 1.00 13.59 94 GLN A O 1
ATOM 1526 N N . ASN A 1 119 ? 24.943 114.164 49.147 1.00 14.42 95 ASN A N 1
ATOM 1527 C CA . ASN A 1 119 ? 24.568 112.791 49.430 1.00 16.74 95 ASN A CA 1
ATOM 1528 C C . ASN A 1 119 ? 25.065 111.892 48.307 1.00 19.13 95 ASN A C 1
ATOM 1529 O O . ASN A 1 119 ? 25.017 112.258 47.129 1.00 26.26 95 ASN A O 1
ATOM 1540 N N . PHE A 1 120 ? 25.563 110.719 48.681 1.00 19.14 96 PHE A N 1
ATOM 1541 C CA . PHE A 1 120 ? 26.101 109.756 47.732 1.00 25.37 96 PHE A CA 1
ATOM 1542 C C . PHE A 1 120 ? 25.278 108.489 47.840 1.00 28.56 96 PHE A C 1
ATOM 1543 O O . PHE A 1 120 ? 25.099 107.954 48.937 1.00 21.96 96 PHE A O 1
ATOM 1560 N N . VAL A 1 121 ? 24.759 108.028 46.711 1.00 31.97 97 VAL A N 1
ATOM 1561 C CA . VAL A 1 121 ? 23.854 106.890 46.714 1.00 33.75 97 VAL A CA 1
ATOM 1562 C C . VAL A 1 121 ? 24.057 106.032 45.469 1.00 46.98 97 VAL A C 1
ATOM 1563 O O . VAL A 1 121 ? 24.285 104.823 45.578 1.00 51.62 97 VAL A O 1
ATOM 1576 N N . SER A 1 129 ? 19.252 109.334 54.776 1.00 48.33 105 SER A N 1
ATOM 1577 C CA . SER A 1 129 ? 20.175 110.441 54.549 1.00 35.97 105 SER A CA 1
ATOM 1578 C C . SER A 1 129 ? 20.163 111.435 55.735 1.00 36.91 105 SER A C 1
ATOM 1579 O O . SER A 1 129 ? 21.085 112.255 55.848 1.00 20.16 105 SER A O 1
ATOM 1587 N N . SER A 1 130 ? 19.146 111.317 56.617 1.00 30.09 106 SER A N 1
ATOM 1588 C CA . SER A 1 130 ? 19.069 112.126 57.845 1.00 34.62 106 SER A CA 1
ATOM 1589 C C . SER A 1 130 ? 20.140 111.757 58.876 1.00 20.30 106 SER A C 1
ATOM 1590 O O . SER A 1 130 ? 20.853 112.632 59.393 1.00 21.94 106 SER A O 1
ATOM 1598 N N . ALA A 1 131 ? 20.220 110.480 59.260 1.00 20.40 107 ALA A N 1
ATOM 1599 C CA . ALA A 1 131 ? 21.305 110.052 60.140 1.00 13.05 107 ALA A CA 1
ATOM 1600 C C . ALA A 1 131 ? 22.660 110.484 59.576 1.00 15.77 107 ALA A C 1
ATOM 1601 O O . ALA A 1 131 ? 23.460 111.115 60.270 1.00 14.59 107 ALA A O 1
ATOM 1608 N N . SER A 1 132 ? 22.939 110.146 58.309 1.00 13.18 108 SER A N 1
ATOM 1609 C CA . SER A 1 132 ? 24.273 110.431 57.778 1.00 10.58 108 SER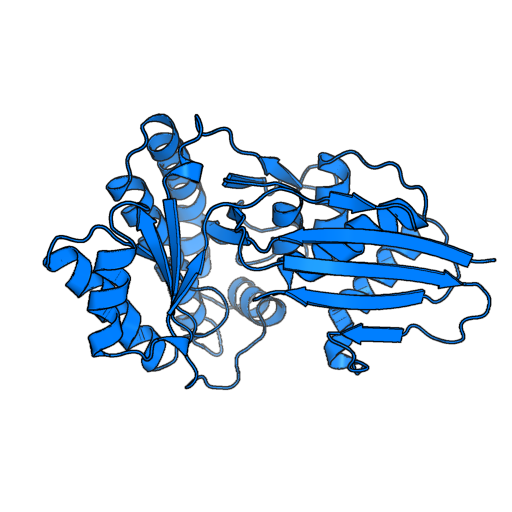 A CA 1
ATOM 1610 C C . SER A 1 132 ? 24.537 111.934 57.670 1.00 10.88 108 SER A C 1
ATOM 1611 O O . SER A 1 132 ? 25.666 112.389 57.898 1.00 11.31 108 SER A O 1
ATOM 1619 N N . GLY A 1 133 ? 23.517 112.730 57.345 1.00 11.47 109 GLY A N 1
ATOM 1620 C CA . GLY A 1 133 ? 23.741 114.157 57.169 1.00 14.13 109 GLY A CA 1
ATOM 1621 C C . GLY A 1 133 ? 24.021 114.874 58.473 1.00 10.79 109 GLY A C 1
ATOM 1622 O O . GLY A 1 133 ? 24.910 115.728 58.542 1.00 10.27 109 GLY A O 1
ATOM 1626 N N . LEU A 1 134 ? 23.281 114.538 59.525 1.00 12.53 110 LEU A N 1
ATOM 1627 C CA . LEU A 1 134 ? 23.525 115.203 60.799 1.00 10.30 110 LEU A CA 1
ATOM 1628 C C . LEU A 1 134 ? 24.805 114.703 61.437 1.00 9.94 110 LEU A C 1
ATOM 1629 O O . LEU A 1 134 ? 25.520 115.478 62.072 1.00 9.28 110 LEU A O 1
ATOM 1645 N N . ALA A 1 135 ? 25.132 113.422 61.263 1.00 8.37 111 ALA A N 1
ATOM 1646 C CA . ALA A 1 135 ? 26.420 112.950 61.751 1.00 8.57 111 ALA A CA 1
ATOM 1647 C C . ALA A 1 135 ? 27.565 113.666 61.053 1.00 8.10 111 ALA A C 1
ATOM 1648 O O . ALA A 1 135 ? 28.511 114.117 61.705 1.00 9.65 111 ALA A O 1
ATOM 1655 N N . ALA A 1 136 ? 27.483 113.801 59.729 1.00 7.59 112 ALA A N 1
ATOM 1656 C CA . ALA A 1 136 ? 28.522 114.508 58.989 1.00 7.89 112 ALA A CA 1
ATOM 1657 C C . ALA A 1 136 ? 28.626 115.955 59.442 1.00 7.99 112 ALA A C 1
ATOM 1658 O O . ALA A 1 136 ? 29.730 116.488 59.595 1.00 9.23 112 ALA A O 1
ATOM 1665 N N . LEU A 1 137 ? 27.487 116.614 59.674 1.00 8.31 113 LEU A N 1
ATOM 1666 C CA . LEU A 1 137 ? 27.534 117.996 60.135 1.00 8.40 113 LEU A CA 1
ATOM 1667 C C . LEU A 1 137 ? 28.163 118.082 61.509 1.00 8.28 113 LEU A C 1
ATOM 1668 O O . LEU A 1 137 ? 28.967 118.989 61.766 1.00 8.92 113 LEU A O 1
ATOM 1684 N N . ALA A 1 138 ? 27.825 117.158 62.410 1.00 9.13 114 ALA A N 1
ATOM 1685 C CA . ALA A 1 138 ? 28.475 117.184 63.720 1.00 9.16 114 ALA A CA 1
ATOM 1686 C C . ALA A 1 138 ? 29.983 117.025 63.580 1.00 8.57 114 ALA A C 1
ATOM 1687 O O . ALA A 1 138 ? 30.748 117.726 64.249 1.00 9.35 114 ALA A O 1
ATOM 1694 N N . GLY A 1 139 ? 30.432 116.097 62.728 1.00 9.41 115 GLY A N 1
ATOM 1695 C CA . GLY A 1 139 ? 31.865 115.938 62.524 1.00 7.70 115 GLY A CA 1
ATOM 1696 C C . GLY A 1 139 ? 32.512 117.181 61.941 1.00 10.24 115 GLY A C 1
ATOM 1697 O O . GLY A 1 139 ? 33.611 117.570 62.345 1.00 11.10 115 GLY A O 1
ATOM 1701 N N . ALA A 1 140 ? 31.861 117.783 60.940 1.00 10.57 116 ALA A N 1
ATOM 1702 C CA . ALA A 1 140 ? 32.400 118.989 60.315 1.00 11.34 116 ALA A CA 1
ATOM 1703 C C . ALA A 1 140 ? 32.491 120.138 61.315 1.00 13.17 116 ALA A C 1
ATOM 1704 O O . ALA A 1 140 ? 33.472 120.889 61.316 1.00 10.75 116 ALA A O 1
ATOM 1711 N N . CYS A 1 141 ? 31.491 120.279 62.192 1.00 11.08 117 CYS A N 1
ATOM 1712 C CA . CYS A 1 141 ? 31.544 121.341 63.197 1.00 10.36 117 CYS A CA 1
ATOM 1713 C C . CYS A 1 141 ? 32.622 121.070 64.241 1.00 13.25 117 CYS A C 1
ATOM 1714 O O . CYS A 1 141 ? 33.301 121.999 64.699 1.00 11.72 117 CYS A O 1
ATOM 1722 N N . ASN A 1 142 ? 32.761 119.807 64.655 1.00 9.82 118 ASN A N 1
ATOM 1723 C CA . ASN A 1 142 ? 33.851 119.397 65.530 1.00 11.69 118 ASN A CA 1
ATOM 1724 C C . ASN A 1 142 ? 35.198 119.820 64.961 1.00 13.94 118 ASN A C 1
ATOM 1725 O O . ASN A 1 142 ? 36.036 120.369 65.681 1.00 14.93 118 ASN A O 1
ATOM 1736 N N . VAL A 1 143 ? 35.411 119.630 63.658 1.00 11.21 119 VAL A N 1
ATOM 1737 C CA . VAL A 1 143 ? 36.661 120.082 63.039 1.00 13.34 119 VAL A CA 1
ATOM 1738 C C . VAL A 1 143 ? 36.745 121.610 63.011 1.00 15.49 119 VAL A C 1
ATOM 1739 O O . VAL A 1 143 ? 37.769 122.202 63.384 1.00 14.10 119 VAL A O 1
ATOM 1752 N N . ALA A 1 144 ? 35.694 122.274 62.528 1.00 11.42 120 ALA A N 1
ATOM 1753 C CA . ALA A 1 144 ? 35.770 123.721 62.301 1.00 12.42 120 ALA A CA 1
ATOM 1754 C C . ALA A 1 144 ? 35.990 124.479 63.599 1.00 16.26 120 ALA A C 1
ATOM 1755 O O . ALA A 1 144 ? 36.794 125.426 63.651 1.00 15.65 120 ALA A O 1
ATOM 1762 N N . LEU A 1 145 ? 35.282 124.090 64.657 1.00 12.22 121 LEU A N 1
ATOM 1763 C CA . LEU A 1 145 ? 35.324 124.805 65.923 1.00 14.23 121 LEU A CA 1
ATOM 1764 C C . LEU A 1 145 ? 36.395 124.269 66.860 1.00 14.41 121 LEU A C 1
ATOM 1765 O O . LEU A 1 145 ? 36.486 124.728 68.003 1.00 16.16 121 LEU A O 1
ATOM 1781 N N . GLY A 1 146 ? 37.210 123.329 66.399 1.00 14.09 122 GLY A N 1
ATOM 1782 C CA . GLY A 1 146 ? 38.302 122.798 67.212 1.00 18.56 122 GLY A CA 1
ATOM 1783 C C . GLY A 1 146 ? 37.857 122.101 68.483 1.00 19.28 122 GLY A C 1
ATOM 1784 O O . GLY A 1 146 ? 38.525 122.211 69.519 1.00 17.13 122 GLY A O 1
ATOM 1788 N N . LEU A 1 147 ? 36.743 121.376 68.432 1.00 13.08 123 LEU A N 1
ATOM 1789 C CA . LEU A 1 147 ? 36.203 120.774 69.645 1.00 14.58 123 LEU A CA 1
ATOM 1790 C C . LEU A 1 147 ? 36.993 119.559 70.107 1.00 14.03 123 LEU A C 1
ATOM 1791 O O . LEU A 1 147 ? 36.883 119.184 71.278 1.00 17.19 123 LEU A O 1
ATOM 1807 N N . ASN A 1 148 ? 37.768 118.931 69.227 1.00 14.50 124 ASN A N 1
ATOM 1808 C CA . ASN A 1 148 ? 38.655 117.832 69.612 1.00 17.67 124 ASN A CA 1
ATOM 1809 C C . ASN A 1 148 ? 37.906 116.723 70.358 1.00 17.42 124 ASN A C 1
ATOM 1810 O O . ASN A 1 148 ? 38.357 116.207 71.379 1.00 18.49 124 ASN A O 1
ATOM 1821 N N . LEU A 1 149 ? 36.754 116.320 69.832 1.00 16.11 125 LEU A N 1
ATOM 1822 C CA . LEU A 1 149 ? 35.923 115.360 70.546 1.00 12.05 125 LEU A CA 1
ATOM 1823 C C . LEU A 1 149 ? 36.362 113.919 70.315 1.00 12.50 125 LEU A C 1
ATOM 1824 O O . LEU A 1 149 ? 36.763 113.536 69.208 1.00 14.02 125 LEU A O 1
ATOM 1840 N N . SER A 1 150 ? 36.242 113.117 71.368 1.00 15.19 126 SER A N 1
ATOM 1841 C CA . SER A 1 150 ? 36.330 111.671 71.260 1.00 16.05 126 SER A CA 1
ATOM 1842 C C . SER A 1 150 ? 35.143 111.138 70.467 1.00 14.41 126 SER A C 1
ATOM 1843 O O . SER A 1 150 ? 34.161 111.843 70.227 1.00 13.10 126 SER A O 1
ATOM 1851 N N . ALA A 1 151 ? 35.247 109.880 70.038 1.00 17.14 127 ALA A N 1
ATOM 1852 C CA . ALA A 1 151 ? 34.129 109.268 69.321 1.00 16.21 127 ALA A CA 1
ATOM 1853 C C . ALA A 1 151 ? 32.874 109.265 70.185 1.00 14.04 127 ALA A C 1
ATOM 1854 O O . ALA A 1 151 ? 31.775 109.538 69.692 1.00 13.85 127 ALA A O 1
ATOM 1861 N N . LYS A 1 152 ? 33.025 108.949 71.476 1.00 14.35 128 LYS A N 1
ATOM 1862 C CA . LYS A 1 152 ? 31.903 108.998 72.408 1.00 13.76 128 LYS A CA 1
ATOM 1863 C C . LYS A 1 152 ? 31.271 110.384 72.437 1.00 14.19 128 LYS A C 1
ATOM 1864 O O . LYS A 1 152 ? 30.046 110.533 72.338 1.00 12.37 128 LYS A O 1
ATOM 1883 N N . ASP A 1 153 ? 32.087 111.416 72.610 1.00 11.85 129 ASP A N 1
ATOM 1884 C CA . ASP A 1 153 ? 31.517 112.746 72.744 1.00 11.32 129 ASP A CA 1
ATOM 1885 C C . ASP A 1 153 ? 31.045 113.309 71.411 1.00 11.40 129 ASP A C 1
ATOM 1886 O O . ASP A 1 153 ? 30.146 114.157 71.399 1.00 12.94 129 ASP A O 1
ATOM 1895 N N . LEU A 1 154 ? 31.593 112.826 70.286 1.00 10.12 130 LEU A N 1
ATOM 1896 C CA . LEU A 1 154 ? 31.042 113.164 68.973 1.00 9.00 130 LEU A CA 1
ATOM 1897 C C . LEU A 1 154 ? 29.690 112.491 68.751 1.00 10.57 130 LEU A C 1
ATOM 1898 O O . LEU A 1 154 ? 28.774 113.092 68.177 1.00 10.14 130 LEU A O 1
ATOM 1914 N N . SER A 1 155 ? 29.541 111.252 69.232 1.00 9.86 131 SER A N 1
ATOM 1915 C CA . SER A 1 155 ? 28.243 110.589 69.209 1.00 10.52 131 SER A CA 1
ATOM 1916 C C . SER A 1 155 ? 27.231 111.380 70.038 1.00 10.73 131 SER A C 1
ATOM 1917 O O . SER A 1 155 ? 26.115 111.628 69.590 1.00 9.06 131 SER A O 1
ATOM 1925 N N . ARG A 1 156 ? 27.632 111.827 71.242 1.00 7.87 132 ARG A N 1
ATOM 1926 C CA . ARG A 1 156 ? 26.747 112.645 72.074 1.00 8.78 132 ARG A CA 1
ATOM 1927 C C . ARG A 1 156 ? 26.343 113.934 71.380 1.00 8.05 132 ARG A C 1
ATOM 1928 O O . ARG A 1 156 ? 25.173 114.339 71.444 1.00 9.49 132 ARG A O 1
ATOM 1949 N N . LEU A 1 157 ? 27.282 114.592 70.697 1.00 10.56 133 LEU A N 1
ATOM 1950 C CA . LEU A 1 157 ? 26.945 115.807 69.961 1.00 8.23 133 LEU A CA 1
ATOM 1951 C C . LEU A 1 157 ? 25.977 115.525 68.818 1.00 9.76 133 LEU A C 1
ATOM 1952 O O . LEU A 1 157 ? 24.972 116.227 68.650 1.00 8.96 133 LEU A O 1
ATOM 1968 N N . ALA A 1 158 ? 26.287 114.524 67.992 1.00 10.61 134 ALA A N 1
ATOM 1969 C CA . ALA A 1 158 ? 25.407 114.177 66.884 1.00 6.77 134 ALA A CA 1
ATOM 1970 C C . ALA A 1 158 ? 24.013 113.813 67.367 1.00 7.99 134 ALA A C 1
ATOM 1971 O O . ALA A 1 158 ? 23.022 114.153 66.708 1.00 9.16 134 ALA A O 1
ATOM 1978 N N . ARG A 1 159 ? 23.923 113.139 68.519 1.00 7.89 135 ARG A N 1
ATOM 1979 C CA . ARG A 1 159 ? 22.628 112.782 69.102 1.00 8.04 135 ARG A CA 1
ATOM 1980 C C . ARG A 1 159 ? 21.710 113.990 69.237 1.00 7.93 135 ARG A C 1
ATOM 1981 O O . ARG A 1 159 ? 20.490 113.867 69.102 1.00 8.67 135 ARG A O 1
ATOM 2002 N N . ARG A 1 160 ? 22.280 115.162 69.566 1.00 9.52 136 ARG A N 1
ATOM 2003 C CA . ARG A 1 160 ? 21.472 116.349 69.776 1.00 10.33 136 ARG A CA 1
ATOM 2004 C C . ARG A 1 160 ? 20.865 116.857 68.486 1.00 7.51 136 ARG A C 1
ATOM 2005 O O . ARG A 1 160 ? 19.855 117.559 68.544 1.00 9.60 136 ARG A O 1
ATOM 2026 N N . GLY A 1 161 ? 21.469 116.534 67.334 1.00 8.14 137 GLY A N 1
ATOM 2027 C CA . GLY A 1 161 ? 20.877 116.883 66.053 1.00 7.28 137 GLY A CA 1
ATOM 2028 C C . GLY A 1 161 ? 19.842 115.901 65.557 1.00 9.90 137 GLY A C 1
ATOM 2029 O O . GLY A 1 161 ? 18.823 116.303 64.989 1.00 9.20 137 GLY A O 1
ATOM 2033 N N . SER A 1 162 ? 20.103 114.619 65.748 1.00 7.49 138 SER A N 1
ATOM 2034 C CA . SER A 1 162 ? 19.145 113.579 65.392 1.00 7.35 138 SER A CA 1
ATOM 2035 C C . SER A 1 162 ? 19.565 112.299 66.080 1.00 6.74 138 SER A C 1
ATOM 2036 O O . SER A 1 162 ? 20.743 111.942 66.079 1.00 8.63 138 SER A O 1
ATOM 2044 N N . GLY A 1 163 ? 18.613 111.594 66.682 1.00 9.07 139 GLY A N 1
ATOM 2045 C CA . GLY A 1 163 ? 18.976 110.399 67.421 1.00 8.17 139 GLY A CA 1
ATOM 2046 C C . GLY A 1 163 ? 19.705 109.376 66.569 1.00 7.21 139 GLY A C 1
ATOM 2047 O O . GLY A 1 163 ? 20.789 108.903 66.931 1.00 10.14 139 GLY A O 1
ATOM 2051 N N . SER A 1 164 ? 19.149 109.044 65.401 1.00 8.07 140 SER A N 1
ATOM 2052 C CA . SER A 1 164 ? 19.794 108.029 64.583 1.00 8.50 140 SER A CA 1
ATOM 2053 C C . SER A 1 164 ? 21.178 108.462 64.120 1.00 7.57 140 SER A C 1
ATOM 2054 O O . SER A 1 164 ? 22.027 107.598 63.858 1.00 9.54 140 SER A O 1
ATOM 2062 N N . ALA A 1 165 ? 21.445 109.762 64.060 1.00 6.38 141 ALA A N 1
ATOM 2063 C CA . ALA A 1 165 ? 22.772 110.236 63.656 1.00 8.53 141 ALA A CA 1
ATOM 2064 C C . ALA A 1 165 ? 23.863 109.799 64.622 1.00 8.57 141 ALA A C 1
ATOM 2065 O O . ALA A 1 165 ? 25.024 109.641 64.221 1.00 9.70 141 ALA A O 1
ATOM 2072 N N . CYS A 1 166 ? 23.538 109.626 65.900 1.00 8.60 142 CYS A N 1
ATOM 2073 C CA . CYS A 1 166 ? 24.610 109.310 66.844 1.00 8.97 142 CYS A CA 1
ATOM 2074 C C . CYS A 1 166 ? 25.225 107.936 66.585 1.00 11.84 142 CYS A C 1
ATOM 2075 O O . CYS A 1 166 ? 26.364 107.684 66.996 1.00 10.59 142 CYS A O 1
ATOM 2083 N N . ARG A 1 167 ? 24.514 107.055 65.891 1.00 9.63 143 ARG A N 1
ATOM 2084 C CA . ARG A 1 167 ? 25.047 105.743 65.572 1.00 9.50 143 ARG A CA 1
ATOM 2085 C C . ARG A 1 167 ? 25.965 105.765 64.358 1.00 8.22 143 ARG A C 1
ATOM 2086 O O . ARG A 1 167 ? 26.829 104.886 64.237 1.00 9.20 143 ARG A O 1
ATOM 2107 N N . SER A 1 168 ? 25.812 106.739 63.463 1.00 8.16 144 SER A N 1
ATOM 2108 C CA . SER A 1 168 ? 26.634 106.798 62.255 1.00 9.78 144 SER A CA 1
ATOM 2109 C C . SER A 1 168 ? 28.054 107.274 62.539 1.00 9.91 144 SER A C 1
ATOM 2110 O O . SER A 1 168 ? 28.886 107.300 61.627 1.00 11.02 144 SER A O 1
ATOM 2118 N N . ILE A 1 169 ? 28.347 107.684 63.775 1.00 8.49 145 ILE A N 1
ATOM 2119 C CA . ILE A 1 169 ? 29.727 107.920 64.179 1.00 8.90 145 ILE A CA 1
ATOM 2120 C C . ILE A 1 169 ? 30.542 106.643 64.064 1.00 11.43 145 ILE A C 1
ATOM 2121 O O . ILE A 1 169 ? 31.763 106.684 63.820 1.00 10.88 145 ILE A O 1
ATOM 2137 N N . PHE A 1 170 ? 29.883 105.502 64.163 1.00 10.75 146 PHE A N 1
ATOM 2138 C CA . PHE A 1 170 ? 30.531 104.207 64.193 1.00 11.16 146 PHE A CA 1
ATOM 2139 C C . PHE A 1 170 ? 30.219 103.367 62.960 1.00 12.27 146 PHE A C 1
ATOM 2140 O O . PHE A 1 170 ? 29.201 103.557 62.282 1.00 12.19 146 PHE A O 1
ATOM 2157 N N . GLY A 1 171 ? 31.139 102.454 62.651 1.00 10.75 147 GLY A N 1
ATOM 2158 C CA . GLY A 1 171 ? 30.957 101.522 61.561 1.00 14.17 147 GLY A CA 1
ATOM 2159 C C . GLY A 1 171 ? 30.384 100.188 62.053 1.00 9.45 147 GLY A C 1
ATOM 2160 O O . GLY A 1 171 ? 30.269 99.930 63.251 1.00 10.85 147 GLY A O 1
ATOM 2164 N N . GLY A 1 172 ? 30.004 99.348 61.085 1.00 12.01 148 GLY A N 1
ATOM 2165 C CA . GLY A 1 172 ? 29.540 98.013 61.410 1.00 12.39 148 GLY A CA 1
ATOM 2166 C C . GLY A 1 172 ? 28.312 98.058 62.285 1.00 12.45 148 GLY A C 1
ATOM 2167 O O . GLY A 1 172 ? 27.417 98.883 62.097 1.00 11.25 148 GLY A O 1
ATOM 2171 N N . PHE A 1 173 ? 28.266 97.157 63.253 1.00 10.96 149 PHE A N 1
ATOM 2172 C CA . PHE A 1 173 ? 27.181 97.136 64.230 1.00 11.66 149 PHE A CA 1
ATOM 2173 C C . PHE A 1 173 ? 27.455 98.204 65.275 1.00 12.32 149 PHE A C 1
ATOM 2174 O O . PHE A 1 173 ? 28.582 98.336 65.758 1.00 12.38 149 PHE A O 1
ATOM 2191 N N . ALA A 1 174 ? 26.423 98.953 65.639 1.00 9.74 150 ALA A N 1
ATOM 2192 C CA . ALA A 1 174 ? 26.555 99.974 66.662 1.00 11.18 150 ALA A CA 1
ATOM 2193 C C . ALA A 1 174 ? 25.315 99.971 67.538 1.00 10.46 150 ALA A C 1
ATOM 2194 O O . ALA A 1 174 ? 24.204 99.730 67.058 1.00 11.31 150 ALA A O 1
ATOM 2201 N N . GLN A 1 175 ? 25.508 100.209 68.831 1.00 7.60 151 GLN A N 1
ATOM 2202 C CA . GLN A 1 175 ? 24.408 100.301 69.777 1.00 8.98 151 GLN A CA 1
ATOM 2203 C C . GLN A 1 175 ? 24.367 101.704 70.352 1.00 10.30 151 GLN A C 1
ATOM 2204 O O . GLN A 1 175 ? 25.389 102.206 70.851 1.00 10.18 151 GLN A O 1
ATOM 2218 N N . TRP A 1 176 ? 23.186 102.324 70.304 1.00 9.72 152 TRP A N 1
ATOM 2219 C CA . TRP A 1 176 ? 22.909 103.539 71.058 1.00 7.10 152 TRP A CA 1
ATOM 2220 C C . TRP A 1 176 ? 22.344 103.147 72.423 1.00 8.68 152 TRP A C 1
ATOM 2221 O O . TRP A 1 176 ? 21.211 102.671 72.540 1.00 8.96 152 TRP A O 1
ATOM 2242 N N . ASN A 1 177 ? 23.130 103.373 73.471 1.00 10.50 153 ASN A N 1
ATOM 2243 C CA . ASN A 1 177 ? 22.681 103.082 74.824 1.00 10.70 153 ASN A CA 1
ATOM 2244 C C . ASN A 1 177 ? 21.866 104.284 75.263 1.00 10.77 153 ASN A C 1
ATOM 2245 O O . ASN A 1 177 ? 22.332 105.405 75.192 1.00 10.22 153 ASN A O 1
ATOM 2256 N N . LYS A 1 178 ? 20.652 104.034 75.742 1.00 11.52 154 LYS A N 1
ATOM 2257 C CA . LYS A 1 178 ? 19.725 105.125 76.033 1.00 9.57 154 LYS A CA 1
ATOM 2258 C C . LYS A 1 178 ? 20.257 106.042 77.138 1.00 10.91 154 LYS A C 1
ATOM 2259 O O . LYS A 1 178 ? 20.045 107.258 77.096 1.00 11.01 154 LYS A O 1
ATOM 2278 N N . GLY A 1 179 ? 20.997 105.493 78.083 1.00 14.12 155 GLY A N 1
ATOM 2279 C CA . GLY A 1 179 ? 21.467 106.285 79.198 1.00 14.31 155 GLY A CA 1
ATOM 2280 C C . GLY A 1 179 ? 20.304 106.892 79.971 1.00 15.86 155 GLY A C 1
ATOM 2281 O O . GLY A 1 179 ? 19.150 106.480 79.860 1.00 14.49 155 GLY A O 1
ATOM 2285 N N . HIS A 1 180 ? 20.639 107.910 80.761 1.00 14.72 156 HIS A N 1
ATOM 2286 C CA . HIS A 1 180 ? 19.662 108.613 81.581 1.00 16.91 156 HIS A CA 1
ATOM 2287 C C . HIS A 1 180 ? 19.920 110.119 81.587 1.00 18.16 156 HIS A C 1
ATOM 2288 O O . HIS A 1 180 ? 19.230 110.851 82.308 1.00 16.31 156 HIS A O 1
ATOM 2302 N N . SER A 1 181 ? 20.842 110.607 80.757 1.00 14.91 157 SER A N 1
ATOM 2303 C CA . SER A 1 181 ? 21.306 111.981 80.810 1.00 15.69 157 SER A CA 1
ATOM 2304 C C . SER A 1 181 ? 22.050 112.287 79.524 1.00 14.21 157 SER A C 1
ATOM 2305 O O . SER A 1 181 ? 22.440 111.382 78.786 1.00 14.58 157 SER A O 1
ATOM 2313 N N . ASP A 1 182 ? 22.253 113.581 79.279 1.00 14.92 158 ASP A N 1
ATOM 2314 C CA . ASP A 1 182 ? 23.074 114.018 78.153 1.00 12.93 158 ASP A CA 1
ATOM 2315 C C . ASP A 1 182 ? 24.456 113.376 78.178 1.00 15.61 158 ASP A C 1
ATOM 2316 O O . ASP A 1 182 ? 25.032 113.073 77.123 1.00 14.57 158 ASP A O 1
ATOM 2325 N N . GLU A 1 183 ? 24.996 113.141 79.367 1.00 16.09 159 GLU A N 1
ATOM 2326 C CA . GLU A 1 183 ? 26.330 112.585 79.463 1.00 14.89 159 GLU A CA 1
ATOM 2327 C C . GLU A 1 183 ? 26.389 111.090 79.207 1.00 14.79 159 GLU A C 1
ATOM 2328 O O . GLU A 1 183 ? 27.459 110.590 78.840 1.00 13.57 159 GLU A O 1
ATOM 2340 N N . THR A 1 184 ? 25.277 110.363 79.360 1.00 14.21 160 THR A N 1
ATOM 2341 C CA . THR A 1 184 ? 25.292 108.905 79.353 1.00 13.47 160 THR A CA 1
ATOM 2342 C C . THR A 1 184 ? 24.550 108.295 78.167 1.00 13.39 160 THR A C 1
ATOM 2343 O O . THR A 1 184 ? 24.522 107.069 78.045 1.00 13.94 160 THR A O 1
ATOM 2354 N N . SER A 1 185 ? 24.018 109.110 77.272 1.00 12.54 161 SER A N 1
ATOM 2355 C CA . SER A 1 185 ? 23.280 108.635 76.107 1.00 10.59 161 SER A CA 1
ATOM 2356 C C . SER A 1 185 ? 24.168 108.800 74.887 1.00 10.18 161 SER A C 1
ATOM 2357 O O . SER A 1 185 ? 24.376 109.921 74.419 1.00 10.53 161 SER A O 1
ATOM 2365 N N . PHE A 1 186 ? 24.678 107.690 74.358 1.00 9.87 162 PHE A N 1
ATOM 2366 C CA . PHE A 1 186 ? 25.553 107.745 73.193 1.00 12.98 162 PHE A CA 1
ATOM 2367 C C . PHE A 1 186 ? 25.721 106.342 72.636 1.00 13.20 162 PHE A C 1
ATOM 2368 O O . PHE A 1 186 ? 25.321 105.346 73.258 1.00 11.18 162 PHE A O 1
ATOM 2385 N N . ALA A 1 187 ? 26.352 106.273 71.465 1.00 10.79 163 ALA A N 1
ATOM 2386 C CA . ALA A 1 187 ? 26.510 105.014 70.750 1.00 9.12 163 ALA A CA 1
ATOM 2387 C C . ALA A 1 187 ? 27.950 104.515 70.848 1.00 13.81 163 ALA A C 1
ATOM 2388 O O . ALA A 1 187 ? 28.854 105.235 71.273 1.00 12.74 163 ALA A O 1
ATOM 2395 N N . GLU A 1 188 ? 28.126 103.232 70.513 1.00 9.70 164 GLU A N 1
ATOM 2396 C CA . GLU A 1 188 ? 29.427 102.593 70.456 1.00 10.98 164 GLU A CA 1
ATOM 2397 C C . GLU A 1 188 ? 29.376 101.461 69.441 1.00 14.30 164 GLU A C 1
ATOM 2398 O O . GLU A 1 188 ? 28.314 100.890 69.176 1.00 12.74 164 GLU A O 1
ATOM 2410 N N . ASN A 1 189 ? 30.536 101.128 68.886 1.00 11.22 165 ASN A N 1
ATOM 2411 C CA . ASN A 1 189 ? 30.634 99.973 68.008 1.00 13.77 165 ASN A CA 1
ATOM 2412 C C . ASN A 1 189 ? 30.466 98.692 68.816 1.00 14.00 165 ASN A C 1
ATOM 2413 O O . ASN A 1 189 ? 30.892 98.604 69.971 1.00 14.30 165 ASN A O 1
ATOM 2424 N N . ILE A 1 190 ? 29.842 97.697 68.195 1.00 12.36 166 ILE A N 1
ATOM 2425 C CA . ILE A 1 190 ? 29.660 96.364 68.769 1.00 12.47 166 ILE A CA 1
ATOM 2426 C C . ILE A 1 190 ? 30.611 95.409 68.045 1.00 12.88 166 ILE A C 1
ATOM 2427 O O . ILE A 1 190 ? 30.377 95.080 66.869 1.00 12.29 166 ILE A O 1
ATOM 2443 N N . PRO A 1 191 ? 31.678 94.934 68.691 1.00 16.56 167 PRO A N 1
ATOM 2444 C CA . PRO A 1 191 ? 32.556 93.946 68.048 1.00 20.62 167 PRO A CA 1
ATOM 2445 C C . PRO A 1 191 ? 31.809 92.666 67.703 1.00 16.57 167 PRO A C 1
ATOM 2446 O O . PRO A 1 191 ? 30.990 92.162 68.480 1.00 17.61 167 PRO A O 1
ATOM 2457 N N . ALA A 1 192 ? 32.072 92.150 66.500 1.00 18.16 168 ALA A N 1
ATOM 2458 C CA . ALA A 1 192 ? 31.296 91.008 66.031 1.00 17.10 168 ALA A CA 1
ATOM 2459 C C . ALA A 1 192 ? 32.161 89.977 65.318 1.00 20.01 168 ALA A C 1
ATOM 2460 O O . ALA A 1 192 ? 31.637 89.167 64.541 1.00 17.35 168 ALA A O 1
ATOM 2467 N N . ASN A 1 193 ? 33.473 89.980 65.574 1.00 19.20 169 ASN A N 1
ATOM 2468 C CA . ASN A 1 193 ? 34.386 89.006 64.975 1.00 20.06 169 ASN A CA 1
ATOM 2469 C C . ASN A 1 193 ? 34.212 88.999 63.460 1.00 19.92 169 ASN A C 1
ATOM 2470 O O . ASN A 1 193 ? 34.223 87.958 62.805 1.00 22.45 169 ASN A O 1
ATOM 2481 N N . ASN A 1 194 ? 34.010 90.196 62.912 1.00 18.85 170 ASN A N 1
ATOM 2482 C CA . ASN A 1 194 ? 33.907 90.472 61.483 1.00 22.64 170 ASN A CA 1
ATOM 2483 C C . ASN A 1 194 ? 32.659 89.889 60.837 1.00 16.44 170 ASN A C 1
ATOM 2484 O O . ASN A 1 194 ? 32.560 89.880 59.604 1.00 19.47 170 ASN A O 1
ATOM 2495 N N . TRP A 1 195 ? 31.673 89.456 61.628 1.00 17.80 171 TRP A N 1
ATOM 2496 C CA . TRP A 1 195 ? 30.428 88.951 61.040 1.00 18.60 171 TRP A CA 1
ATOM 2497 C C . TRP A 1 195 ? 29.774 89.975 60.117 1.00 15.39 171 TRP A C 1
ATOM 2498 O O . TRP A 1 195 ? 29.164 89.604 59.106 1.00 17.23 171 TRP A O 1
ATOM 2519 N N . GLU A 1 196 ? 29.872 91.268 60.448 1.00 17.28 172 GLU A N 1
ATOM 2520 C CA . GLU A 1 196 ? 29.198 92.276 59.633 1.00 15.72 172 GLU A CA 1
ATOM 2521 C C . GLU A 1 196 ? 29.708 92.266 58.201 1.00 15.74 172 GLU A C 1
ATOM 2522 O O . GLU A 1 196 ? 28.993 92.695 57.290 1.00 17.75 172 GLU A O 1
ATOM 2534 N N . ASN A 1 197 ? 30.925 91.766 57.982 1.00 17.53 173 ASN A N 1
ATOM 2535 C CA . ASN A 1 197 ? 31.497 91.731 56.645 1.00 20.60 173 ASN A CA 1
ATOM 2536 C C . ASN A 1 197 ? 30.989 90.551 55.816 1.00 20.26 173 ASN A C 1
ATOM 2537 O O . ASN A 1 197 ? 31.333 90.459 54.627 1.00 22.23 173 ASN A O 1
ATOM 2548 N N . GLU A 1 198 ? 30.156 89.677 56.391 1.00 21.31 174 GLU A N 1
ATOM 2549 C CA . GLU A 1 198 ? 29.506 88.603 55.647 1.00 17.84 174 GLU A CA 1
ATOM 2550 C C . GLU A 1 198 ? 28.044 88.904 55.319 1.00 18.11 174 GLU A C 1
ATOM 2551 O O . GLU A 1 198 ? 27.375 88.060 54.717 1.00 15.94 174 GLU A O 1
ATOM 2563 N N . LEU A 1 199 ? 27.536 90.070 55.711 1.00 15.85 175 LEU A N 1
ATOM 2564 C CA . LEU A 1 199 ? 26.127 90.408 55.582 1.00 14.67 175 LEU A CA 1
ATOM 2565 C C . LEU A 1 199 ? 25.927 91.491 54.528 1.00 14.99 175 LEU A C 1
ATOM 2566 O O . LEU A 1 199 ? 26.866 92.173 54.113 1.00 14.84 175 LEU A O 1
ATOM 2582 N N . ALA A 1 200 ? 24.673 91.641 54.104 1.00 10.98 176 ALA A N 1
ATOM 2583 C CA . ALA A 1 200 ? 24.296 92.679 53.166 1.00 11.52 176 ALA A CA 1
ATOM 2584 C C . ALA A 1 200 ? 22.893 93.136 53.494 1.00 12.26 176 ALA A C 1
ATOM 2585 O O . ALA A 1 200 ? 22.137 92.433 54.166 1.00 13.75 176 ALA A O 1
ATOM 2592 N N . MET A 1 201 ? 22.568 94.334 53.023 1.00 13.27 177 MET A N 1
ATOM 2593 C CA . MET A 1 201 ? 21.201 94.837 53.032 1.00 10.21 177 MET A CA 1
ATOM 2594 C C . MET A 1 201 ? 20.815 95.176 51.609 1.00 17.55 177 MET A C 1
ATOM 2595 O O . MET A 1 201 ? 21.496 95.960 50.953 1.00 17.85 177 MET A O 1
ATOM 2609 N N . LEU A 1 202 ? 19.724 94.603 51.140 1.00 10.48 178 LEU A N 1
ATOM 2610 C CA . LEU A 1 202 ? 19.171 94.948 49.841 1.00 13.07 178 LEU A CA 1
ATOM 2611 C C . LEU A 1 202 ? 18.001 95.894 50.060 1.00 15.41 178 LEU A C 1
ATOM 2612 O O . LEU A 1 202 ? 17.013 95.513 50.695 1.00 14.91 178 LEU A O 1
ATOM 2628 N N . PHE A 1 203 ? 18.123 97.119 49.561 1.00 10.42 179 PHE A N 1
ATOM 2629 C CA . PHE A 1 203 ? 17.069 98.121 49.665 1.00 11.14 179 PHE A CA 1
ATOM 2630 C C . PHE A 1 203 ? 16.079 97.923 48.529 1.00 17.04 179 PHE A C 1
ATOM 2631 O O . PHE A 1 203 ? 16.475 97.857 47.365 1.00 15.82 179 PHE A O 1
ATOM 2648 N N . ILE A 1 204 ? 14.797 97.841 48.865 1.00 14.97 180 ILE A N 1
ATOM 2649 C CA . ILE A 1 204 ? 13.726 97.838 47.870 1.00 13.74 180 ILE A CA 1
ATOM 2650 C C . ILE A 1 204 ? 13.101 99.226 47.890 1.00 18.94 180 ILE A C 1
ATOM 2651 O O . ILE A 1 204 ? 12.437 99.615 48.857 1.00 13.50 180 ILE A O 1
ATOM 2667 N N . LEU A 1 205 ? 13.344 99.990 46.831 1.00 12.69 181 LEU A N 1
ATOM 2668 C CA . LEU A 1 205 ? 12.944 101.390 46.775 1.00 18.82 181 LEU A CA 1
ATOM 2669 C C . LEU A 1 205 ? 11.511 101.456 46.281 1.00 22.89 181 LEU A C 1
ATOM 2670 O O . LEU A 1 205 ? 11.211 101.073 45.144 1.00 22.29 181 LEU A O 1
ATOM 2686 N N . ILE A 1 206 ? 10.625 101.909 47.154 1.00 20.46 182 ILE A N 1
ATOM 2687 C CA . ILE A 1 206 ? 9.190 101.889 46.935 1.00 19.04 182 ILE A CA 1
ATOM 2688 C C . ILE A 1 206 ? 8.752 103.320 46.695 1.00 30.58 182 ILE A C 1
ATOM 2689 O O . ILE A 1 206 ? 9.063 104.212 47.492 1.00 25.46 182 ILE A O 1
ATOM 2705 N N . ASN A 1 207 ? 8.009 103.526 45.613 1.00 35.86 183 ASN A N 1
ATOM 2706 C CA . ASN A 1 207 ? 7.725 104.844 45.075 1.00 41.27 183 ASN A CA 1
ATOM 2707 C C . ASN A 1 207 ? 6.274 105.273 45.253 1.00 40.24 183 ASN A C 1
ATOM 2708 O O . ASN A 1 207 ? 5.936 106.409 44.904 1.00 50.18 183 ASN A O 1
ATOM 2719 N N . ASP A 1 208 ? 5.413 104.413 45.805 1.00 41.18 184 ASP A N 1
ATOM 2720 C CA . ASP A 1 208 ? 3.969 104.626 45.804 1.00 44.82 184 ASP A CA 1
ATOM 2721 C C . ASP A 1 208 ? 3.441 105.164 47.134 1.00 41.04 184 ASP A C 1
ATOM 2722 O O . ASP A 1 208 ? 2.274 104.939 47.465 1.00 41.37 184 ASP A O 1
ATOM 2731 N N . GLY A 1 209 ? 4.261 105.891 47.895 1.00 46.19 185 GLY A N 1
ATOM 2732 C CA . GLY A 1 209 ? 3.895 106.271 49.250 1.00 44.48 185 GLY A CA 1
ATOM 2733 C C . GLY A 1 209 ? 3.071 107.549 49.368 1.00 48.85 185 GLY A C 1
ATOM 2734 O O . GLY A 1 209 ? 3.267 108.513 48.631 1.00 49.86 185 GLY A O 1
ATOM 2738 N N . GLU A 1 210 ? 2.134 107.535 50.325 1.00 42.16 186 GLU A N 1
ATOM 2739 C CA . GLU A 1 210 ? 1.464 108.745 50.787 1.00 43.62 186 GLU A CA 1
ATOM 2740 C C . GLU A 1 210 ? 2.485 109.703 51.410 1.00 45.02 186 GLU A C 1
ATOM 2741 O O . GLU A 1 210 ? 3.621 109.334 51.717 1.00 42.87 186 GLU A O 1
ATOM 2753 N N . LYS A 1 211 ? 2.061 110.951 51.610 1.00 43.77 187 LYS A N 1
ATOM 2754 C CA . LYS A 1 211 ? 2.819 111.864 52.459 1.00 45.17 187 LYS A CA 1
ATOM 2755 C C . LYS A 1 211 ? 2.872 111.303 53.873 1.00 41.84 187 LYS A C 1
ATOM 2756 O O . LYS A 1 211 ? 1.832 110.988 54.461 1.00 47.06 187 LYS A O 1
ATOM 2775 N N . ASP A 1 212 ? 4.075 111.171 54.427 1.00 33.78 188 ASP A N 1
ATOM 2776 C CA . ASP A 1 212 ? 4.238 110.536 55.727 1.00 33.60 188 ASP A CA 1
ATOM 2777 C C . ASP A 1 212 ? 4.590 111.559 56.799 1.00 24.19 188 ASP A C 1
ATOM 2778 O O . ASP A 1 212 ? 5.293 112.539 56.546 1.00 29.43 188 ASP A O 1
ATOM 2787 N N . VAL A 1 213 ? 4.031 111.332 57.980 1.00 21.88 189 VAL A N 1
ATOM 2788 C CA . VAL A 1 213 ? 4.494 111.964 59.199 1.00 18.35 189 VAL A CA 1
ATOM 2789 C C . VAL A 1 213 ? 5.997 111.788 59.332 1.00 13.44 189 VAL A C 1
ATOM 2790 O O . VAL A 1 213 ? 6.522 110.684 59.160 1.00 16.28 189 VAL A O 1
ATOM 2802 N N . SER A 1 214 ? 6.699 112.860 59.693 1.00 16.60 190 SER A N 1
ATOM 2803 C CA . SER A 1 214 ? 8.133 112.725 59.921 1.00 13.33 190 SER A CA 1
ATOM 2804 C C . SER A 1 214 ? 8.397 111.757 61.070 1.00 11.92 190 SER A C 1
ATOM 2805 O O . SER A 1 214 ? 7.534 111.501 61.919 1.00 13.26 190 SER A O 1
ATOM 2813 N N . SER A 1 215 ? 9.619 111.228 61.107 1.00 10.63 191 SER A N 1
ATOM 2814 C CA . SER A 1 215 ? 10.003 110.380 62.233 1.00 8.37 191 SER A CA 1
ATOM 2815 C C . SER A 1 215 ? 9.889 111.136 63.548 1.00 9.75 191 SER A C 1
ATOM 2816 O O . SER A 1 215 ? 9.340 110.612 64.525 1.00 10.08 191 SER A O 1
ATOM 2824 N N . ARG A 1 216 ? 10.355 112.384 63.586 1.00 10.19 192 ARG A N 1
ATOM 2825 C CA . ARG A 1 216 ? 10.311 113.139 64.833 1.00 7.92 192 ARG A CA 1
ATOM 2826 C C . ARG A 1 216 ? 8.867 113.332 65.304 1.00 11.14 192 ARG A C 1
ATOM 2827 O O . ARG A 1 216 ? 8.557 113.104 66.474 1.00 9.88 192 ARG A O 1
ATOM 2848 N N . ASP A 1 217 ? 7.959 113.744 64.405 1.00 10.68 193 ASP A N 1
ATOM 2849 C CA . ASP A 1 217 ? 6.562 113.960 64.807 1.00 12.52 193 ASP A CA 1
ATOM 2850 C C . ASP A 1 217 ? 5.844 112.644 65.086 1.00 10.83 193 ASP A C 1
ATOM 2851 O O . ASP A 1 217 ? 4.997 112.560 65.994 1.00 10.32 193 ASP A O 1
ATOM 2860 N N . GLY A 1 218 ? 6.142 111.611 64.300 1.00 10.92 194 GLY A N 1
ATOM 2861 C CA . GLY A 1 218 ? 5.417 110.364 64.439 1.00 10.17 194 GLY A CA 1
ATOM 2862 C C . GLY A 1 218 ? 5.772 109.636 65.718 1.00 8.45 194 GLY A C 1
ATOM 2863 O O . GLY A 1 218 ? 4.892 109.064 66.377 1.00 7.72 194 GLY A O 1
ATOM 2867 N N . MET A 1 219 ? 7.057 109.625 66.083 1.00 8.53 195 MET A N 1
ATOM 2868 C CA . MET A 1 219 ? 7.414 108.983 67.336 1.00 7.75 195 MET A CA 1
ATOM 2869 C C . MET A 1 219 ? 6.859 109.760 68.519 1.00 7.05 195 MET A C 1
ATOM 2870 O O . MET A 1 219 ? 6.428 109.149 69.502 1.00 8.89 195 MET A O 1
ATOM 2884 N N . LYS A 1 220 ? 6.810 111.093 68.434 1.00 5.67 196 LYS A N 1
ATOM 2885 C CA . LYS A 1 220 ? 6.211 111.865 69.517 1.00 8.76 196 LYS A CA 1
ATOM 2886 C C . LYS A 1 220 ? 4.726 111.532 69.658 1.00 8.39 196 LYS A C 1
ATOM 2887 O O . LYS A 1 220 ? 4.241 111.311 70.765 1.00 7.95 196 LYS A O 1
ATOM 2906 N N . ARG A 1 221 ? 3.989 111.492 68.543 1.00 6.76 197 ARG A N 1
ATOM 2907 C CA . ARG A 1 221 ? 2.578 111.114 68.609 1.00 7.45 197 ARG A CA 1
ATOM 2908 C C . ARG A 1 221 ? 2.418 109.718 69.209 1.00 8.41 197 ARG A C 1
ATOM 2909 O O . ARG A 1 221 ? 1.492 109.457 69.994 1.00 6.88 197 ARG A O 1
ATOM 2930 N N . THR A 1 222 ? 3.322 108.805 68.861 1.00 6.55 198 THR A N 1
ATOM 2931 C CA . THR A 1 222 ? 3.217 107.454 69.377 1.00 6.61 198 THR A CA 1
ATOM 2932 C C . THR A 1 222 ? 3.437 107.420 70.883 1.00 6.92 198 THR A C 1
ATOM 2933 O O . THR A 1 222 ? 2.652 106.793 71.610 1.00 7.09 198 THR A O 1
ATOM 2944 N N . VAL A 1 223 ? 4.510 108.067 71.363 1.00 7.04 199 VAL A N 1
ATOM 2945 C CA . VAL A 1 223 ? 4.783 108.092 72.802 1.00 6.04 199 VAL A CA 1
ATOM 2946 C C . VAL A 1 223 ? 3.590 108.658 73.536 1.00 6.24 199 VAL A C 1
ATOM 2947 O O . VAL A 1 223 ? 3.175 108.136 74.579 1.00 8.98 199 VAL A O 1
ATOM 2960 N N . GLU A 1 224 ? 3.032 109.737 73.014 1.00 9.08 200 GLU A N 1
ATOM 2961 C CA . GLU A 1 224 ? 2.024 110.467 73.760 1.00 8.22 200 GLU A CA 1
ATOM 2962 C C . GLU A 1 224 ? 0.645 109.821 73.705 1.00 10.42 200 GLU A C 1
ATOM 2963 O O . GLU A 1 224 ? -0.140 110.011 74.636 1.00 10.99 200 GLU A O 1
ATOM 2975 N N . THR A 1 225 ? 0.316 109.081 72.641 1.00 6.85 201 THR A N 1
ATOM 2976 C CA . THR A 1 225 ? -1.060 108.631 72.416 1.00 6.51 201 THR A CA 1
ATOM 2977 C C . THR A 1 225 ? -1.244 107.150 72.123 1.00 9.11 201 THR A C 1
ATOM 2978 O O . THR A 1 225 ? -2.386 106.680 72.181 1.00 7.33 201 THR A O 1
ATOM 2989 N N . SER A 1 226 ? -0.195 106.382 71.822 1.00 5.85 202 SER A N 1
ATOM 2990 C CA . SER A 1 226 ? -0.446 105.010 71.395 1.00 5.55 202 SER A CA 1
ATOM 2991 C C . SER A 1 226 ? -0.683 104.083 72.574 1.00 5.88 202 SER A C 1
ATOM 2992 O O . SER A 1 226 ? 0.148 103.990 73.486 1.00 7.87 202 SER A O 1
ATOM 3000 N N . SER A 1 227 ? -1.809 103.361 72.534 1.00 10.05 203 SER A N 1
ATOM 3001 C CA . SER A 1 227 ? -2.067 102.321 73.523 1.00 8.48 203 SER A CA 1
ATOM 3002 C C . SER A 1 227 ? -1.170 101.106 73.364 1.00 7.33 203 SER A C 1
ATOM 3003 O O . SER A 1 227 ? -1.222 100.204 74.208 1.00 9.14 203 SER A O 1
ATOM 3011 N N . PHE A 1 228 ? -0.379 101.046 72.306 1.00 5.75 204 PHE A N 1
ATOM 3012 C CA . PHE A 1 228 ? 0.536 99.937 72.092 1.00 5.03 204 PHE A CA 1
ATOM 3013 C C . PHE A 1 228 ? 1.970 100.263 72.521 1.00 8.01 204 PHE A C 1
ATOM 3014 O O . PHE A 1 228 ? 2.852 99.395 72.431 1.00 6.27 204 PHE A O 1
ATOM 3031 N N . TYR A 1 229 ? 2.242 101.493 72.991 1.00 7.00 205 TYR A N 1
ATOM 3032 C CA . TYR A 1 229 ? 3.633 101.883 73.186 1.00 5.51 205 TYR A CA 1
ATOM 3033 C C . TYR A 1 229 ? 4.264 101.139 74.360 1.00 6.26 205 TYR A C 1
ATOM 3034 O O . TYR A 1 229 ? 5.445 100.773 74.311 1.00 6.41 205 TYR A O 1
ATOM 3052 N N . GLN A 1 230 ? 3.508 100.893 75.427 1.00 7.69 206 GLN A N 1
ATOM 3053 C CA . GLN A 1 230 ? 4.099 100.147 76.537 1.00 9.40 206 GLN A CA 1
ATOM 3054 C C . GLN A 1 230 ? 4.500 98.739 76.094 1.00 6.77 206 GLN A C 1
ATOM 3055 O O . GLN A 1 230 ? 5.555 98.227 76.482 1.00 9.01 206 GLN A O 1
ATOM 3069 N N . GLY A 1 231 ? 3.713 98.122 75.222 1.00 7.55 207 GLY A N 1
ATOM 3070 C CA . GLY A 1 231 ? 4.084 96.802 74.718 1.00 8.84 207 GLY A CA 1
ATOM 3071 C C . GLY A 1 231 ? 5.364 96.837 73.902 1.00 8.06 207 GLY A C 1
ATOM 3072 O O . GLY A 1 231 ? 6.182 95.901 73.936 1.00 7.72 207 GLY A O 1
ATOM 3076 N N . TRP A 1 232 ? 5.555 97.913 73.148 1.00 6.87 208 TRP A N 1
ATOM 3077 C CA . TRP A 1 232 ? 6.825 98.119 72.464 1.00 4.98 208 TRP A CA 1
ATOM 3078 C C . TRP A 1 232 ? 7.970 98.202 73.466 1.00 6.59 208 TRP A C 1
ATOM 3079 O O . TRP A 1 232 ? 8.949 97.458 73.384 1.00 6.06 208 TRP A O 1
ATOM 3100 N N . LEU A 1 233 ? 7.834 99.062 74.470 1.00 7.18 209 LEU A N 1
ATOM 3101 C CA . LEU A 1 233 ? 8.935 99.256 75.408 1.00 7.40 209 LEU A CA 1
ATOM 3102 C C . LEU A 1 233 ? 9.277 97.972 76.140 1.00 7.61 209 LEU A C 1
ATOM 3103 O O . LEU A 1 233 ? 10.453 97.691 76.389 1.00 10.76 209 LEU A O 1
ATOM 3119 N N . ASP A 1 234 ? 8.259 97.200 76.528 1.00 7.94 210 ASP A N 1
ATOM 3120 C CA . ASP A 1 234 ? 8.455 95.989 77.319 1.00 8.23 210 ASP A CA 1
ATOM 3121 C C . ASP A 1 234 ? 9.185 94.884 76.573 1.00 12.01 210 ASP A C 1
ATOM 3122 O O . ASP A 1 234 ? 9.621 93.919 77.205 1.00 10.68 210 ASP A O 1
ATOM 3131 N N . ASN A 1 235 ? 9.334 94.995 75.257 1.00 5.95 211 ASN A N 1
ATOM 3132 C CA . ASN A 1 235 ? 9.983 93.969 74.464 1.00 8.45 211 ASN A CA 1
ATOM 3133 C C . ASN A 1 235 ? 11.358 94.352 73.927 1.00 7.62 211 ASN A C 1
ATOM 3134 O O . ASN A 1 235 ? 12.054 93.473 73.412 1.00 7.07 211 ASN A O 1
ATOM 3145 N N . VAL A 1 236 ? 11.790 95.612 74.073 1.00 9.14 212 VAL A N 1
ATOM 3146 C CA . VAL A 1 236 ? 13.034 96.070 73.442 1.00 9.62 212 VAL A CA 1
ATOM 3147 C C . VAL A 1 236 ? 14.256 95.389 74.043 1.00 9.44 212 VAL A C 1
ATOM 3148 O O . VAL A 1 236 ? 15.171 94.955 73.324 1.00 9.89 212 VAL A O 1
ATOM 3161 N N . GLU A 1 237 ? 14.336 95.335 75.367 1.00 8.50 213 GLU A N 1
ATOM 3162 C CA . GLU A 1 237 ? 15.583 94.871 75.954 1.00 11.59 213 GLU A CA 1
ATOM 3163 C C . GLU A 1 237 ? 15.826 93.399 75.665 1.00 10.03 213 GLU A C 1
ATOM 3164 O O . GLU A 1 237 ? 16.972 93.000 75.430 1.00 9.67 213 GLU A O 1
ATOM 3176 N N . LYS A 1 238 ? 14.784 92.561 75.692 1.00 8.76 214 LYS A N 1
ATOM 3177 C CA . LYS A 1 238 ? 15.044 91.158 75.380 1.00 9.92 214 LYS A CA 1
ATOM 3178 C C . LYS A 1 238 ? 15.384 90.979 73.907 1.00 10.05 214 LYS A C 1
ATOM 3179 O O . LYS A 1 238 ? 16.134 90.060 73.556 1.00 8.72 214 LYS A O 1
ATOM 3198 N N . ASP A 1 239 ? 14.868 91.845 73.022 1.00 8.53 215 ASP A N 1
ATOM 3199 C CA . ASP A 1 239 ? 15.299 91.809 71.628 1.00 8.42 215 ASP A CA 1
ATOM 3200 C C . ASP A 1 239 ? 16.791 92.135 71.519 1.00 9.20 215 ASP A C 1
ATOM 3201 O O . ASP A 1 239 ? 17.554 91.437 70.840 1.00 10.64 215 ASP A O 1
ATOM 3210 N N . LEU A 1 240 ? 17.229 93.190 72.208 1.00 9.80 216 LEU A N 1
ATOM 3211 C CA . LEU A 1 240 ? 18.636 93.565 72.176 1.00 10.24 216 LEU A CA 1
ATOM 3212 C C . LEU A 1 240 ? 19.508 92.444 72.695 1.00 11.10 216 LEU A C 1
ATOM 3213 O O . LEU A 1 240 ? 20.549 92.125 72.106 1.00 12.01 216 LEU A O 1
ATOM 3229 N N . SER A 1 241 ? 19.105 91.843 73.812 1.00 9.19 217 SER A N 1
ATOM 3230 C CA . SER A 1 241 ? 19.886 90.742 74.376 1.00 11.30 217 SER A CA 1
ATOM 3231 C C . SER A 1 241 ? 20.027 89.598 73.389 1.00 11.11 217 SER A C 1
ATOM 3232 O O . SER A 1 241 ? 21.110 89.032 73.242 1.00 11.05 217 SER A O 1
ATOM 3240 N N . GLN A 1 242 ? 18.946 89.242 72.698 1.00 10.39 218 GLN A N 1
ATOM 3241 C CA . GLN A 1 242 ? 19.021 88.136 71.747 1.00 10.58 218 GLN A CA 1
ATOM 3242 C C . GLN A 1 242 ? 19.810 88.503 70.510 1.00 10.71 218 GLN A C 1
ATOM 3243 O O . GLN A 1 242 ? 20.464 87.634 69.923 1.00 10.99 218 GLN A O 1
ATOM 3257 N N . VAL A 1 243 ? 19.789 89.775 70.093 1.00 10.36 219 VAL A N 1
ATOM 3258 C CA . VAL A 1 243 ? 20.671 90.173 69.004 1.00 10.59 219 VAL A CA 1
ATOM 3259 C C . VAL A 1 243 ? 22.128 89.979 69.418 1.00 11.01 219 VAL A C 1
ATOM 3260 O O . VAL A 1 243 ? 22.961 89.508 68.633 1.00 13.67 219 VAL A O 1
ATOM 3273 N N . HIS A 1 244 ? 22.473 90.366 70.643 1.00 9.21 220 HIS A N 1
ATOM 3274 C CA . HIS A 1 244 ? 23.849 90.177 71.093 1.00 12.02 220 HIS A CA 1
ATOM 3275 C C . HIS A 1 244 ? 24.206 88.701 71.164 1.00 13.51 220 HIS A C 1
ATOM 3276 O O . HIS A 1 244 ? 25.3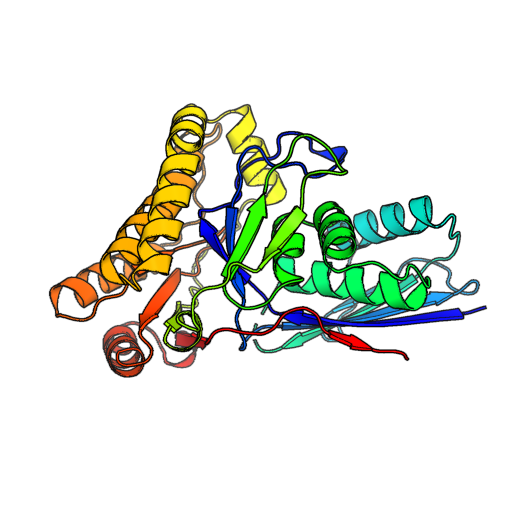30 88.317 70.818 1.00 15.11 220 HIS A O 1
ATOM 3290 N N . GLU A 1 245 ? 23.277 87.858 71.618 1.00 11.85 221 GLU A N 1
ATOM 3291 C CA . GLU A 1 245 ? 23.546 86.417 71.628 1.00 12.80 221 GLU A CA 1
ATOM 3292 C C . GLU A 1 245 ? 23.750 85.897 70.220 1.00 14.07 221 GLU A C 1
ATOM 3293 O O . GLU A 1 245 ? 24.635 85.063 69.982 1.00 15.33 221 GLU A O 1
ATOM 3305 N N . ALA A 1 246 ? 22.920 86.342 69.278 1.00 11.49 222 ALA A N 1
ATOM 3306 C CA . ALA A 1 246 ? 23.040 85.864 67.904 1.00 12.14 222 ALA A CA 1
ATOM 3307 C C . ALA A 1 246 ? 24.360 86.303 67.301 1.00 17.54 222 ALA A C 1
ATOM 3308 O O . ALA A 1 246 ? 24.998 85.545 66.562 1.00 18.54 222 ALA A O 1
ATOM 3315 N N . ILE A 1 247 ? 24.779 87.531 67.597 1.00 16.09 223 ILE A N 1
ATOM 3316 C CA . ILE A 1 247 ? 26.044 88.035 67.058 1.00 17.34 223 ILE A CA 1
ATOM 3317 C C . ILE A 1 247 ? 27.203 87.181 67.558 1.00 22.07 223 ILE A C 1
ATOM 3318 O O . ILE A 1 247 ? 28.083 86.773 66.788 1.00 20.90 223 ILE A O 1
ATOM 3334 N N . LYS A 1 248 ? 27.226 86.912 68.861 1.00 23.28 224 LYS A N 1
ATOM 3335 C CA . LYS A 1 248 ? 28.312 86.136 69.443 1.00 25.08 224 LYS A CA 1
ATOM 3336 C C . LYS A 1 248 ? 28.441 84.766 68.781 1.00 27.15 224 LYS A C 1
ATOM 3337 O O . LYS A 1 248 ? 29.549 84.228 68.692 1.00 24.91 224 LYS A O 1
ATOM 3356 N N . THR A 1 249 ? 27.341 84.216 68.257 1.00 23.13 225 THR A N 1
ATOM 3357 C CA . THR A 1 249 ? 27.334 82.903 67.630 1.00 20.94 225 THR A CA 1
ATOM 3358 C C . THR A 1 249 ? 27.184 82.952 66.110 1.00 18.12 225 THR A C 1
ATOM 3359 O O . THR A 1 249 ? 27.160 81.893 65.469 1.00 19.41 225 THR A O 1
ATOM 3370 N N . LYS A 1 250 ? 27.108 84.144 65.522 1.00 14.89 226 LYS A N 1
ATOM 3371 C CA . LYS A 1 250 ? 26.893 84.340 64.081 1.00 14.15 226 LYS A CA 1
ATOM 3372 C C . LYS A 1 250 ? 25.692 83.530 63.602 1.00 17.20 226 LYS A C 1
ATOM 3373 O O . LYS A 1 250 ? 25.727 82.838 62.587 1.00 15.65 226 LYS A O 1
ATOM 3392 N N . ASP A 1 251 ? 24.594 83.659 64.338 1.00 17.48 227 ASP A N 1
ATOM 3393 C CA . ASP A 1 251 ? 23.371 82.898 64.078 1.00 15.54 227 ASP A CA 1
ATOM 3394 C C . ASP A 1 251 ? 22.445 83.766 63.235 1.00 14.30 227 ASP A C 1
ATOM 3395 O O . ASP A 1 251 ? 21.712 84.608 63.766 1.00 14.29 227 ASP A O 1
ATOM 3404 N N . PHE A 1 252 ? 22.483 83.583 61.902 1.00 13.65 228 PHE A N 1
ATOM 3405 C CA . PHE A 1 252 ? 21.782 84.535 61.044 1.00 12.67 228 PHE A CA 1
ATOM 3406 C C . PHE A 1 252 ? 20.273 84.386 61.154 1.00 14.54 228 PHE A C 1
ATOM 3407 O O . PHE A 1 252 ? 19.582 85.409 61.315 1.00 12.71 228 PHE A O 1
ATOM 3424 N N . PRO A 1 253 ? 19.693 83.189 61.101 1.00 14.16 229 PRO A N 1
ATOM 3425 C CA . PRO A 1 253 ? 18.227 83.106 61.219 1.00 12.84 229 PRO A CA 1
ATOM 3426 C C . PRO A 1 253 ? 17.708 83.659 62.531 1.00 12.15 229 PRO A C 1
ATOM 3427 O O . PRO A 1 253 ? 16.636 84.279 62.565 1.00 12.44 229 PRO A O 1
ATOM 3438 N N . ARG A 1 254 ? 18.449 83.494 63.620 1.00 9.78 230 ARG A N 1
ATOM 3439 C CA . ARG A 1 254 ? 17.991 84.035 64.896 1.00 13.17 230 ARG A CA 1
ATOM 3440 C C . ARG A 1 254 ? 18.025 85.558 64.881 1.00 14.83 230 ARG A C 1
ATOM 3441 O O . ARG A 1 254 ? 17.049 86.221 65.264 1.00 11.92 230 ARG A O 1
ATOM 3462 N N . LEU A 1 255 ? 19.159 86.136 64.462 1.00 12.23 231 LEU A N 1
ATOM 3463 C CA . LEU A 1 255 ? 19.216 87.581 64.269 1.00 10.00 231 LEU A CA 1
ATOM 3464 C C . LEU A 1 255 ? 18.038 88.051 63.431 1.00 11.07 231 LEU A C 1
ATOM 3465 O O . LEU A 1 255 ? 17.343 89.017 63.780 1.00 10.90 231 LEU A O 1
ATOM 3481 N N . GLY A 1 256 ? 17.803 87.383 62.310 1.00 8.88 232 GLY A N 1
ATOM 3482 C CA . GLY A 1 256 ? 16.791 87.858 61.392 1.00 9.77 232 GLY A CA 1
ATOM 3483 C C . GLY A 1 256 ? 15.401 87.809 62.000 1.00 8.33 232 GLY A C 1
ATOM 3484 O O . GLY A 1 256 ? 14.614 88.740 61.832 1.00 7.84 232 GLY A O 1
ATOM 3488 N N . GLU A 1 257 ? 15.069 86.708 62.690 1.00 8.92 233 GLU A N 1
ATOM 3489 C CA . GLU A 1 257 ? 13.745 86.606 63.299 1.00 9.21 233 GLU A CA 1
ATOM 3490 C C . GLU A 1 257 ? 13.519 87.713 64.328 1.00 8.09 233 GLU A C 1
ATOM 3491 O O . GLU A 1 257 ? 12.434 88.298 64.384 1.00 7.51 233 GLU A O 1
ATOM 3503 N N . ILE A 1 258 ? 14.526 87.998 65.152 1.00 7.70 234 ILE A N 1
ATOM 3504 C CA . ILE A 1 258 ? 14.378 89.020 66.184 1.00 9.09 234 ILE A CA 1
ATOM 3505 C C . ILE A 1 258 ? 14.173 90.386 65.548 1.00 8.06 234 ILE A C 1
ATOM 3506 O O . ILE A 1 258 ? 13.261 91.133 65.926 1.00 8.01 234 ILE A O 1
ATOM 3522 N N . ILE A 1 259 ? 15.009 90.737 64.562 1.00 8.05 235 ILE A N 1
ATOM 3523 C CA . ILE A 1 259 ? 14.940 92.105 64.050 1.00 7.25 235 ILE A CA 1
ATOM 3524 C C . ILE A 1 259 ? 13.713 92.280 63.170 1.00 7.95 235 ILE A C 1
ATOM 3525 O O . ILE A 1 259 ? 13.116 93.358 63.145 1.00 6.30 235 ILE A O 1
ATOM 3541 N N . GLU A 1 260 ? 13.286 91.241 62.449 1.00 5.71 236 GLU A N 1
ATOM 3542 C CA . GLU A 1 260 ? 12.064 91.418 61.671 1.00 7.16 236 GLU A CA 1
ATOM 3543 C C . GLU A 1 260 ? 10.877 91.662 62.592 1.00 7.22 236 GLU A C 1
ATOM 3544 O O . GLU A 1 260 ? 10.056 92.560 62.350 1.00 7.33 236 GLU A O 1
ATOM 3556 N N . ALA A 1 261 ? 10.764 90.880 63.659 1.00 7.12 237 ALA A N 1
ATOM 3557 C CA . ALA A 1 261 ? 9.662 91.098 64.590 1.00 5.62 237 ALA A CA 1
ATOM 3558 C C . ALA A 1 261 ? 9.774 92.443 65.296 1.00 5.91 237 ALA A C 1
ATOM 3559 O O . ALA A 1 261 ? 8.755 93.100 65.530 1.00 6.32 237 ALA A O 1
ATOM 3566 N N . ASN A 1 262 ? 10.997 92.877 65.639 1.00 5.87 238 ASN A N 1
ATOM 3567 C CA . ASN A 1 262 ? 11.158 94.190 66.255 1.00 6.88 238 ASN A CA 1
ATOM 3568 C C . ASN A 1 262 ? 10.622 95.292 65.352 1.00 4.50 238 ASN A C 1
ATOM 3569 O O . ASN A 1 262 ? 9.906 96.187 65.809 1.00 5.52 238 ASN A O 1
ATOM 3580 N N . GLY A 1 263 ? 10.965 95.249 64.064 1.00 6.11 239 GLY A N 1
ATOM 3581 C CA . GLY A 1 263 ? 10.512 96.293 63.168 1.00 5.78 239 GLY A CA 1
ATOM 3582 C C . GLY A 1 263 ? 9.008 96.299 63.031 1.00 5.67 239 GLY A C 1
ATOM 3583 O O . GLY A 1 263 ? 8.384 97.355 63.003 1.00 6.54 239 GLY A O 1
ATOM 3587 N N . LEU A 1 264 ? 8.410 95.114 62.890 1.00 5.80 240 LEU A N 1
ATOM 3588 C CA . LEU A 1 264 ? 6.958 95.045 62.796 1.00 4.79 240 LEU A CA 1
ATOM 3589 C C . LEU A 1 264 ? 6.301 95.547 64.070 1.00 4.43 240 LEU A C 1
ATOM 3590 O O . LEU A 1 264 ? 5.235 96.161 64.021 1.00 6.23 240 LEU A O 1
ATOM 3606 N N . ARG A 1 265 ? 6.909 95.291 65.220 1.00 5.66 241 ARG A N 1
ATOM 3607 C CA . ARG A 1 265 ? 6.315 95.779 66.458 1.00 5.15 241 ARG A CA 1
ATOM 3608 C C . ARG A 1 265 ? 6.365 97.304 66.516 1.00 4.63 241 ARG A C 1
ATOM 3609 O O . ARG A 1 265 ? 5.423 97.947 66.979 1.00 5.76 241 ARG A O 1
ATOM 3630 N N . MET A 1 266 ? 7.464 97.898 66.049 1.00 4.84 242 MET A N 1
ATOM 3631 C CA . MET A 1 266 ? 7.566 99.358 65.987 1.00 6.19 242 MET A CA 1
ATOM 3632 C C . MET A 1 266 ? 6.467 99.941 65.122 1.00 6.11 242 MET A C 1
ATOM 3633 O O . MET A 1 266 ? 5.794 100.905 65.500 1.00 4.71 242 MET A O 1
ATOM 3647 N N . HIS A 1 267 ? 6.253 99.351 63.949 1.00 4.50 243 HIS A N 1
ATOM 3648 C CA . HIS A 1 267 ? 5.219 99.872 63.066 1.00 7.69 243 HIS A CA 1
ATOM 3649 C C . HIS A 1 267 ? 3.835 99.617 63.610 1.00 6.22 243 HIS A C 1
ATOM 3650 O O . HIS A 1 267 ? 2.942 100.455 63.420 1.00 6.21 243 HIS A O 1
ATOM 3664 N N . GLY A 1 268 ? 3.645 98.513 64.331 1.00 4.81 244 GLY A N 1
ATOM 3665 C CA . GLY A 1 268 ? 2.372 98.285 64.989 1.00 8.07 244 GLY A CA 1
ATOM 3666 C C . GLY A 1 268 ? 1.984 99.416 65.925 1.00 5.83 244 GLY A C 1
ATOM 3667 O O . GLY A 1 268 ? 0.813 99.773 66.012 1.00 4.53 244 GLY A O 1
ATOM 3671 N N . THR A 1 269 ? 2.959 100.046 66.585 1.00 6.81 245 THR A N 1
ATOM 3672 C CA . THR A 1 269 ? 2.584 101.089 67.529 1.00 5.68 245 THR A CA 1
ATOM 3673 C C . THR A 1 269 ? 1.877 102.251 66.858 1.00 6.11 245 THR A C 1
ATOM 3674 O O . THR A 1 269 ? 1.065 102.921 67.509 1.00 6.08 245 THR A O 1
ATOM 3685 N N . THR A 1 270 ? 2.199 102.553 65.592 1.00 5.96 246 THR A N 1
ATOM 3686 C CA . THR A 1 270 ? 1.583 103.721 64.980 1.00 5.53 246 THR A CA 1
ATOM 3687 C C . THR A 1 270 ? 0.116 103.477 64.660 1.00 7.09 246 THR A C 1
ATOM 3688 O O . THR A 1 270 ? -0.659 104.446 64.566 1.00 6.30 246 THR A O 1
ATOM 3699 N N . LEU A 1 271 ? -0.294 102.209 64.542 1.00 5.90 247 LEU A N 1
ATOM 3700 C CA . LEU A 1 271 ? -1.700 101.889 64.329 1.00 7.50 247 LEU A CA 1
ATOM 3701 C C . LEU A 1 271 ? -2.526 102.050 65.596 1.00 7.42 247 LEU A C 1
ATOM 3702 O O . LEU A 1 271 ? -3.756 102.026 65.519 1.00 8.28 247 LEU A O 1
ATOM 3718 N N . GLY A 1 272 ? -1.889 102.219 66.742 1.00 7.17 248 GLY A N 1
ATOM 3719 C CA . GLY A 1 272 ? -2.573 102.511 67.984 1.00 8.31 248 GLY A CA 1
ATOM 3720 C C . GLY A 1 272 ? -2.468 103.951 68.437 1.00 8.60 248 GLY A C 1
ATOM 3721 O O . GLY A 1 272 ? -3.021 104.300 69.490 1.00 6.80 248 GLY A O 1
ATOM 3725 N N . ALA A 1 273 ? -1.769 104.794 67.670 1.00 7.85 249 ALA A N 1
ATOM 3726 C CA . ALA A 1 273 ? -1.662 106.208 67.949 1.00 7.41 249 ALA A CA 1
ATOM 3727 C C . ALA A 1 273 ? -2.997 106.884 67.666 1.00 8.65 249 ALA A C 1
ATOM 3728 O O . ALA A 1 273 ? -3.895 106.314 67.041 1.00 7.63 249 ALA A O 1
ATOM 3735 N N . VAL A 1 274 ? -3.113 108.126 68.120 1.00 5.63 250 VAL A N 1
ATOM 3736 C CA . VAL A 1 274 ? -4.343 108.897 67.965 1.00 8.40 250 VAL A CA 1
ATOM 3737 C C . VAL A 1 274 ? -3.989 110.253 67.360 1.00 10.29 250 VAL A C 1
ATOM 3738 O O . VAL A 1 274 ? -3.407 111.110 68.050 1.00 10.64 250 VAL A O 1
ATOM 3751 N N . PRO A 1 275 ? -4.312 110.497 66.095 1.00 7.67 251 PRO A N 1
ATOM 3752 C CA . PRO A 1 275 ? -4.920 109.570 65.131 1.00 9.02 251 PRO A CA 1
ATOM 3753 C C . PRO A 1 275 ? -3.923 108.529 64.678 1.00 7.88 251 PRO A C 1
ATOM 3754 O O . PRO A 1 275 ? -2.723 108.820 64.627 1.00 8.43 251 PRO A O 1
ATOM 3765 N N . PRO A 1 276 ? -4.406 107.349 64.313 1.00 8.75 252 PRO A N 1
ATOM 3766 C CA . PRO A 1 276 ? -3.498 106.294 63.869 1.00 7.64 252 PRO A CA 1
ATOM 3767 C C . PRO A 1 276 ? -2.969 106.571 62.476 1.00 9.89 252 PRO A C 1
ATOM 3768 O O . PRO A 1 276 ? -3.571 107.288 61.671 1.00 9.78 252 PRO A O 1
ATOM 3779 N N . PHE A 1 277 ? -1.813 105.984 62.190 1.00 7.42 253 PHE A N 1
ATOM 3780 C CA . PHE A 1 277 ? -1.158 106.212 60.907 1.00 9.60 253 PHE A CA 1
ATOM 3781 C C . PHE A 1 277 ? -0.230 105.045 60.596 1.00 8.77 253 PHE A C 1
ATOM 3782 O O . PHE A 1 277 ? 0.077 104.219 61.458 1.00 8.68 253 PHE A O 1
ATOM 3799 N N . THR A 1 278 ? 0.188 104.971 59.334 1.00 11.62 254 THR A N 1
ATOM 3800 C CA . THR A 1 278 ? 1.105 103.934 58.891 1.00 7.98 254 THR A CA 1
ATOM 3801 C C . THR A 1 278 ? 2.132 104.529 57.942 1.00 12.51 254 THR A C 1
ATOM 3802 O O . THR A 1 278 ? 1.827 105.441 57.169 1.00 10.97 254 THR A O 1
ATOM 3813 N N . TYR A 1 279 ? 3.359 104.034 58.051 1.00 9.40 255 TYR A N 1
ATOM 3814 C CA . TYR A 1 279 ? 4.417 104.345 57.101 1.00 9.96 255 TYR A CA 1
ATOM 3815 C C . TYR A 1 279 ? 4.384 103.445 55.881 1.00 11.30 255 TYR A C 1
ATOM 3816 O O . TYR A 1 279 ? 5.147 103.678 54.933 1.00 14.26 255 TYR A O 1
ATOM 3834 N N . TRP A 1 280 ? 3.527 102.434 55.877 1.00 11.28 256 TRP A N 1
ATOM 3835 C CA . TRP A 1 280 ? 3.527 101.467 54.787 1.00 11.31 256 TRP A CA 1
ATOM 3836 C C . TRP A 1 280 ? 2.807 102.023 53.570 1.00 14.67 256 TRP A C 1
ATOM 3837 O O . TRP A 1 280 ? 1.805 102.728 53.687 1.00 16.39 256 TRP A O 1
ATOM 3858 N N . SER A 1 281 ? 3.314 101.685 52.400 1.00 13.40 257 SER A N 1
ATOM 3859 C CA . SER A 1 281 ? 2.614 101.846 51.148 1.00 12.70 257 SER A CA 1
ATOM 3860 C C . SER A 1 281 ? 2.285 100.472 50.600 1.00 12.63 257 SER A C 1
ATOM 3861 O O . SER A 1 281 ? 2.805 99.457 51.076 1.00 10.94 257 SER A O 1
ATOM 3869 N N . PRO A 1 282 ? 1.441 100.397 49.568 1.00 9.69 258 PRO A N 1
ATOM 3870 C CA . PRO A 1 282 ? 1.146 99.092 48.974 1.00 11.49 258 PRO A CA 1
ATOM 3871 C C . PRO A 1 282 ? 2.393 98.327 48.596 1.00 10.98 258 PRO A C 1
ATOM 3872 O O . PRO A 1 282 ? 2.507 97.132 48.892 1.00 10.11 258 PRO A O 1
ATOM 3883 N N . GLY A 1 283 ? 3.362 98.992 47.971 1.00 11.96 259 GLY A N 1
ATOM 3884 C CA . GLY A 1 283 ? 4.566 98.292 47.577 1.00 11.26 259 GLY A CA 1
ATOM 3885 C C . GLY A 1 283 ? 5.344 97.757 48.759 1.00 13.71 259 GLY A C 1
ATOM 3886 O O . GLY A 1 283 ? 6.059 96.759 48.634 1.00 10.73 259 GLY A O 1
ATOM 3890 N N . SER A 1 284 ? 5.246 98.425 49.916 1.00 11.64 260 SER A N 1
ATOM 3891 C CA . SER A 1 284 ? 5.916 97.906 51.109 1.00 11.33 260 SER A CA 1
ATOM 3892 C C . SER A 1 284 ? 5.379 96.538 51.466 1.00 9.70 260 SER A C 1
ATOM 3893 O O . SER A 1 284 ? 6.148 95.620 51.790 1.00 9.72 260 SER A O 1
ATOM 3901 N N . LEU A 1 285 ? 4.062 96.395 51.404 1.00 10.53 261 LEU A N 1
ATOM 3902 C CA . LEU A 1 285 ? 3.450 95.135 51.764 1.00 9.54 261 LEU A CA 1
ATOM 3903 C C . LEU A 1 285 ? 3.809 94.068 50.750 1.00 12.82 261 LEU A C 1
ATOM 3904 O O . LEU A 1 285 ? 4.058 92.933 51.103 1.00 11.97 261 LEU A O 1
ATOM 3920 N N . GLN A 1 286 ? 3.809 94.449 49.483 1.00 12.62 262 GLN A N 1
ATOM 3921 C CA . GLN A 1 286 ? 4.211 93.523 48.428 1.00 14.18 262 GLN A CA 1
ATOM 3922 C C . GLN A 1 286 ? 5.613 92.990 48.693 1.00 12.04 262 GLN A C 1
ATOM 3923 O O . GLN A 1 286 ? 5.858 91.779 48.629 1.00 13.39 262 GLN A O 1
ATOM 3937 N N . ALA A 1 287 ? 6.545 93.881 49.030 1.00 10.31 263 ALA A N 1
ATOM 3938 C CA . ALA A 1 287 ? 7.914 93.471 49.283 1.00 12.78 263 ALA A CA 1
ATOM 3939 C C . ALA A 1 287 ? 8.000 92.562 50.504 1.00 9.71 263 ALA A C 1
ATOM 3940 O O . ALA A 1 287 ? 8.722 91.562 50.494 1.00 9.41 263 ALA A O 1
ATOM 3947 N N . MET A 1 288 ? 7.314 92.930 51.593 1.00 10.36 264 MET A N 1
ATOM 3948 C CA . MET A 1 288 ? 7.345 92.089 52.790 1.00 8.65 264 MET A CA 1
ATOM 3949 C C . MET A 1 288 ? 6.837 90.683 52.482 1.00 8.38 264 MET A C 1
ATOM 3950 O O . MET A 1 288 ? 7.402 89.686 52.957 1.00 9.19 264 MET A O 1
ATOM 3964 N N . ALA A 1 289 ? 5.763 90.590 51.703 1.00 10.22 265 ALA A N 1
ATOM 3965 C CA . ALA A 1 289 ? 5.202 89.297 51.367 1.00 11.04 265 ALA A CA 1
ATOM 3966 C C . ALA A 1 289 ? 6.180 88.504 50.520 1.00 14.10 265 ALA A C 1
ATOM 3967 O O . ALA A 1 289 ? 6.328 87.290 50.703 1.00 13.90 265 ALA A O 1
ATOM 3974 N N . LEU A 1 290 ? 6.905 89.185 49.632 1.00 12.51 266 LEU A N 1
ATOM 3975 C CA . LEU A 1 290 ? 7.877 88.477 48.804 1.00 11.96 266 LEU A CA 1
ATOM 3976 C C . LEU A 1 290 ? 9.092 88.018 49.615 1.00 12.27 266 LEU A C 1
ATOM 3977 O O . LEU A 1 290 ? 9.695 86.985 49.305 1.00 12.87 266 LEU A O 1
ATOM 3993 N N . VAL A 1 291 ? 9.476 88.755 50.658 1.00 11.54 267 VAL A N 1
ATOM 3994 C CA . VAL A 1 291 ? 10.548 88.273 51.524 1.00 10.16 267 VAL A CA 1
ATOM 3995 C C . VAL A 1 291 ? 10.127 86.992 52.217 1.00 9.26 267 VAL A C 1
ATOM 3996 O O . VAL A 1 291 ? 10.915 86.047 52.341 1.00 12.37 267 VAL A O 1
ATOM 4009 N N . ARG A 1 292 ? 8.879 86.933 52.672 1.00 12.27 268 ARG A N 1
ATOM 4010 C CA . ARG A 1 292 ? 8.381 85.701 53.255 1.00 12.05 268 ARG A CA 1
ATOM 4011 C C . ARG A 1 292 ? 8.416 84.577 52.229 1.00 12.28 268 ARG A C 1
ATOM 4012 O O . ARG A 1 292 ? 8.790 83.455 52.559 1.00 14.23 268 ARG A O 1
ATOM 4033 N N . GLN A 1 293 ? 8.084 84.889 50.983 1.00 15.46 269 GLN A N 1
ATOM 4034 C CA . GLN A 1 293 ? 8.117 83.891 49.919 1.00 14.36 269 GLN A CA 1
ATOM 4035 C C . GLN A 1 293 ? 9.553 83.434 49.698 1.00 19.07 269 GLN A C 1
ATOM 4036 O O . GLN A 1 293 ? 9.829 82.251 49.546 1.00 15.62 269 GLN A O 1
ATOM 4050 N N . ALA A 1 294 ? 10.473 84.388 49.674 1.00 11.33 270 ALA A N 1
ATOM 4051 C CA . ALA A 1 294 ? 11.872 84.047 49.483 1.00 14.25 270 ALA A CA 1
ATOM 4052 C C . ALA A 1 294 ? 12.326 83.062 50.546 1.00 14.32 270 ALA A C 1
ATOM 4053 O O . ALA A 1 294 ? 13.018 82.089 50.238 1.00 14.60 270 ALA A O 1
ATOM 4060 N N . ARG A 1 295 ? 11.946 83.315 51.796 1.00 14.78 271 ARG A N 1
ATOM 4061 C CA . ARG A 1 295 ? 12.284 82.402 52.891 1.00 15.05 271 ARG A CA 1
ATOM 4062 C C . ARG A 1 295 ? 11.691 81.014 52.647 1.00 15.70 271 ARG A C 1
ATOM 4063 O O . ARG A 1 295 ? 12.355 80.021 52.872 1.00 18.84 271 ARG A O 1
ATOM 4084 N N . ALA A 1 296 ? 10.436 80.975 52.219 1.00 17.72 272 ALA A N 1
ATOM 4085 C CA . ALA A 1 296 ? 9.769 79.710 51.890 1.00 17.54 272 ALA A CA 1
ATOM 4086 C C . ALA A 1 296 ? 10.498 78.959 50.766 1.00 23.82 272 ALA A C 1
ATOM 4087 O O . ALA A 1 296 ? 10.503 77.735 50.756 1.00 20.83 272 ALA A O 1
ATOM 4094 N N . LYS A 1 297 ? 11.048 79.674 49.784 1.00 22.85 273 LYS A N 1
ATOM 4095 C CA . LYS A 1 297 ? 11.845 79.034 48.754 1.00 18.48 273 LYS A CA 1
ATOM 4096 C C . LYS A 1 297 ? 13.347 78.804 49.087 1.00 24.02 273 LYS A C 1
ATOM 4097 O O . LYS A 1 297 ? 14.121 78.545 48.171 1.00 26.99 273 LYS A O 1
ATOM 4116 N N . GLY A 1 298 ? 13.785 78.893 50.351 1.00 18.76 274 GLY A N 1
ATOM 4117 C CA . GLY A 1 298 ? 15.160 78.606 50.678 1.00 20.43 274 GLY A CA 1
ATOM 4118 C C . GLY A 1 298 ? 16.133 79.760 50.793 1.00 22.74 274 GLY A C 1
ATOM 4119 O O . GLY A 1 298 ? 17.315 79.519 50.974 1.00 23.86 274 GLY A O 1
ATOM 4123 N N . ILE A 1 299 ? 15.674 81.002 50.679 1.00 18.09 275 ILE A N 1
ATOM 4124 C CA . ILE A 1 299 ? 16.594 82.127 50.785 1.00 15.52 275 ILE A CA 1
ATOM 4125 C C . ILE A 1 299 ? 16.396 82.756 52.167 1.00 18.53 275 ILE A C 1
ATOM 4126 O O . ILE A 1 299 ? 15.377 83.433 52.378 1.00 17.07 275 ILE A O 1
ATOM 4142 N N . PRO A 1 300 ? 17.319 82.576 53.106 1.00 16.61 276 PRO A N 1
ATOM 4143 C CA . PRO A 1 300 ? 17.178 83.222 54.424 1.00 14.83 276 PRO A CA 1
ATOM 4144 C C . PRO A 1 300 ? 17.376 84.726 54.307 1.00 13.92 276 PRO A C 1
ATOM 4145 O O . PRO A 1 300 ? 18.465 85.196 53.978 1.00 16.90 276 PRO A O 1
ATOM 4156 N N . CYS A 1 301 ? 16.330 85.480 54.609 1.00 11.82 277 CYS A N 1
ATOM 4157 C CA . CYS A 1 301 ? 16.420 86.927 54.491 1.00 9.08 277 CYS A CA 1
ATOM 4158 C C . CYS A 1 301 ? 15.255 87.498 55.273 1.00 10.98 277 CYS A C 1
ATOM 4159 O O . CYS A 1 301 ? 14.250 86.818 55.480 1.00 11.08 277 CYS A O 1
ATOM 4167 N N . TYR A 1 302 ? 15.430 88.720 55.764 1.00 10.35 278 TYR A N 1
ATOM 4168 C CA . TYR A 1 302 ? 14.555 89.279 56.788 1.00 9.03 278 TYR A CA 1
ATOM 4169 C C . TYR A 1 302 ? 14.422 90.771 56.549 1.00 9.06 278 TYR A C 1
ATOM 4170 O O . TYR A 1 302 ? 15.423 91.442 56.294 1.00 10.38 278 TYR A O 1
ATOM 4188 N N . PHE A 1 303 ? 13.207 91.300 56.663 1.00 9.93 279 PHE A N 1
ATOM 4189 C CA . PHE A 1 303 ? 12.991 92.692 56.296 1.00 7.66 279 PHE A CA 1
ATOM 4190 C C . PHE A 1 303 ? 12.856 93.599 57.518 1.00 8.69 279 PHE A C 1
ATOM 4191 O O . PHE A 1 303 ? 12.561 93.161 58.637 1.00 8.15 279 PHE A O 1
ATOM 4208 N N . THR A 1 304 ? 13.047 94.892 57.255 1.00 8.30 280 THR A N 1
ATOM 4209 C CA . THR A 1 304 ? 12.831 95.951 58.226 1.00 6.83 280 THR A CA 1
ATOM 4210 C C . THR A 1 304 ? 12.523 97.244 57.484 1.00 10.22 280 THR A C 1
ATOM 4211 O O . THR A 1 304 ? 12.902 97.418 56.323 1.00 8.65 280 THR A O 1
ATOM 4222 N N . MET A 1 305 ? 11.778 98.113 58.144 1.00 7.44 281 MET A N 1
ATOM 4223 C CA . MET A 1 305 ? 11.353 99.382 57.585 1.00 7.72 281 MET A CA 1
ATOM 4224 C C . MET A 1 305 ? 11.573 100.462 58.622 1.00 8.82 281 MET A C 1
ATOM 4225 O O . MET A 1 305 ? 11.484 100.210 59.821 1.00 8.34 281 MET A O 1
ATOM 4239 N N . ASP A 1 306 ? 11.836 101.672 58.147 1.00 9.04 282 ASP A N 1
ATOM 4240 C CA . ASP A 1 306 ? 11.916 102.840 58.997 1.00 9.08 282 ASP A CA 1
ATOM 4241 C C . ASP A 1 306 ? 10.700 103.739 58.735 1.00 10.46 282 ASP A C 1
ATOM 4242 O O . ASP A 1 306 ? 9.596 103.231 58.470 1.00 9.35 282 ASP A O 1
ATOM 4251 N N . ALA A 1 307 ? 10.880 105.053 58.831 1.00 10.99 283 ALA A N 1
ATOM 4252 C CA . ALA A 1 307 ? 9.746 105.980 58.752 1.00 10.45 283 ALA A CA 1
ATOM 4253 C C . ALA A 1 307 ? 9.487 106.393 57.308 1.00 13.02 283 ALA A C 1
ATOM 4254 O O . ALA A 1 307 ? 9.549 107.562 56.927 1.00 13.98 283 ALA A O 1
ATOM 4261 N N . GLY A 1 308 ? 9.172 105.387 56.513 1.00 13.68 284 GLY A N 1
ATOM 4262 C CA . GLY A 1 308 ? 8.918 105.562 55.104 1.00 13.10 284 GLY A CA 1
ATOM 4263 C C . GLY A 1 308 ? 8.620 104.216 54.493 1.00 12.22 284 GLY A C 1
ATOM 4264 O O . GLY A 1 308 ? 8.691 103.179 55.159 1.00 9.34 284 GLY A O 1
ATOM 4268 N N . PRO A 1 309 ? 8.287 104.199 53.199 1.00 11.79 285 PRO A N 1
ATOM 4269 C CA . PRO A 1 309 ? 7.796 102.963 52.571 1.00 11.49 285 PRO A CA 1
ATOM 4270 C C . PRO A 1 309 ? 8.877 102.004 52.081 1.00 11.30 285 PRO A C 1
ATOM 4271 O O . PRO A 1 309 ? 8.540 100.862 51.741 1.00 13.65 285 PRO A O 1
ATOM 4282 N N . ASN A 1 310 ? 10.147 102.405 52.041 1.00 13.08 286 ASN A N 1
ATOM 4283 C CA . ASN A 1 310 ? 11.182 101.503 51.538 1.00 13.21 286 ASN A CA 1
ATOM 4284 C C . ASN A 1 310 ? 11.315 100.284 52.441 1.00 12.99 286 ASN A C 1
ATOM 4285 O O . ASN A 1 310 ? 11.058 100.352 53.642 1.00 13.05 286 ASN A O 1
ATOM 4296 N N . VAL A 1 311 ? 11.718 99.162 51.860 1.00 10.55 287 VAL A N 1
ATOM 4297 C CA . VAL A 1 311 ? 11.872 97.905 52.590 1.00 10.47 287 VAL A CA 1
ATOM 4298 C C . VAL A 1 311 ? 13.316 97.475 52.442 1.00 15.59 287 VAL A C 1
ATOM 4299 O O . VAL A 1 311 ? 13.824 97.366 51.322 1.00 16.13 287 VAL A O 1
ATOM 4312 N N . LYS A 1 312 ? 13.993 97.295 53.574 1.00 10.04 288 LYS A N 1
ATOM 4313 C CA . LYS A 1 312 ? 15.395 96.901 53.607 1.00 9.74 288 LYS A CA 1
ATOM 4314 C C . LYS A 1 312 ? 15.448 95.438 53.989 1.00 12.09 288 LYS A C 1
ATOM 4315 O O . LYS A 1 312 ? 14.795 95.029 54.947 1.00 11.34 288 LYS A O 1
ATOM 4334 N N . VAL A 1 313 ? 16.215 94.647 53.249 1.00 8.12 289 VAL A N 1
ATOM 4335 C CA . VAL A 1 313 ? 16.220 93.205 53.461 1.00 10.59 289 VAL A CA 1
ATOM 4336 C C . VAL A 1 313 ? 17.613 92.750 53.860 1.00 11.91 289 VAL A C 1
ATOM 4337 O O . VAL A 1 313 ? 18.568 92.872 53.083 1.00 11.67 289 VAL A O 1
ATOM 4350 N N . LEU A 1 314 ? 17.724 92.233 55.076 1.00 8.82 290 LEU A N 1
ATOM 4351 C CA . LEU A 1 314 ? 18.980 91.716 55.577 1.00 9.47 290 LEU A CA 1
ATOM 4352 C C . LEU A 1 314 ? 19.161 90.313 55.015 1.00 10.43 290 LEU A C 1
ATOM 4353 O O . LEU A 1 314 ? 18.244 89.488 55.098 1.00 11.74 290 LEU A O 1
ATOM 4369 N N . VAL A 1 315 ? 20.332 90.064 54.424 1.00 11.48 291 VAL A N 1
ATOM 4370 C CA . VAL A 1 315 ? 20.615 88.806 53.742 1.00 12.07 291 VAL A CA 1
ATOM 4371 C C . VAL A 1 315 ? 22.107 88.559 53.860 1.00 15.53 291 VAL A C 1
ATOM 4372 O O . VAL A 1 315 ? 22.897 89.498 53.969 1.00 15.95 291 VAL A O 1
ATOM 4385 N N . GLU A 1 316 ? 22.497 87.290 53.853 1.00 15.22 292 GLU A N 1
ATOM 4386 C CA . GLU A 1 316 ? 23.922 86.988 53.784 1.00 15.87 292 GLU A CA 1
ATOM 4387 C C . GLU A 1 316 ? 24.454 87.282 52.390 1.00 15.95 292 GLU A C 1
ATOM 4388 O O . GLU A 1 316 ? 23.760 87.098 51.391 1.00 14.49 292 GLU A O 1
ATOM 4400 N N . LYS A 1 317 ? 25.703 87.750 52.331 1.00 17.48 293 LYS A N 1
ATOM 4401 C CA . LYS A 1 317 ? 26.318 88.092 51.047 1.00 18.70 293 LYS A CA 1
ATOM 4402 C C . LYS A 1 317 ? 26.192 86.957 50.051 1.00 17.35 293 LYS A C 1
ATOM 4403 O O . LYS A 1 317 ? 25.902 87.174 48.868 1.00 15.25 293 LYS A O 1
ATOM 4422 N N . LYS A 1 318 ? 26.369 85.734 50.526 1.00 13.84 294 LYS A N 1
ATOM 4423 C CA . LYS A 1 318 ? 26.330 84.566 49.650 1.00 17.27 294 LYS A CA 1
ATOM 4424 C C . LYS A 1 318 ? 24.971 84.338 48.996 1.00 17.69 294 LYS A C 1
ATOM 4425 O O . LYS A 1 318 ? 24.892 83.587 48.010 1.00 17.94 294 LYS A O 1
ATOM 4444 N N . ASN A 1 319 ? 23.901 84.968 49.499 1.00 17.35 295 ASN A N 1
ATOM 4445 C CA . ASN A 1 319 ? 22.576 84.801 48.922 1.00 14.76 295 ASN A CA 1
ATOM 4446 C C . ASN A 1 319 ? 22.014 86.090 48.348 1.00 16.17 295 ASN A C 1
ATOM 4447 O O . ASN A 1 319 ? 20.855 86.099 47.919 1.00 15.84 295 ASN A O 1
ATOM 4458 N N . LEU A 1 320 ? 22.794 87.171 48.346 1.00 13.20 296 LEU A N 1
ATOM 4459 C CA . LEU A 1 320 ? 22.305 88.452 47.868 1.00 13.67 296 LEU A CA 1
ATOM 4460 C C . LEU A 1 320 ? 21.866 88.373 46.410 1.00 16.77 296 LEU A C 1
ATOM 4461 O O . LEU A 1 320 ? 20.793 88.873 46.056 1.00 15.15 296 LEU A O 1
ATOM 4477 N N . GLU A 1 321 ? 22.692 87.779 45.535 1.00 19.26 297 GLU A N 1
ATOM 4478 C CA . GLU A 1 321 ? 22.352 87.764 44.112 1.00 18.91 297 GLU A CA 1
ATOM 4479 C C . GLU A 1 321 ? 21.112 86.918 43.848 1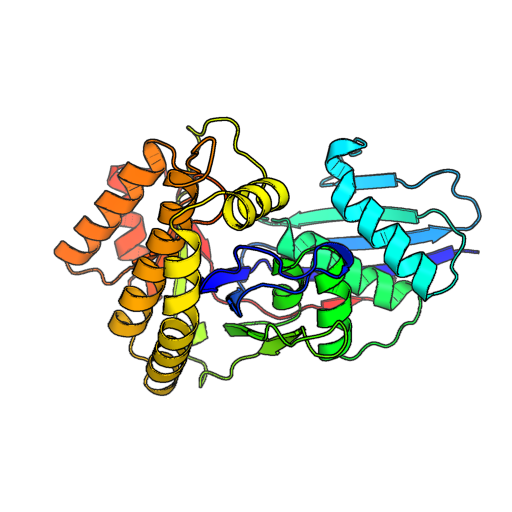.00 15.17 297 GLU A C 1
ATOM 4480 O O . GLU A 1 321 ? 20.259 87.293 43.032 1.00 14.76 297 GLU A O 1
ATOM 4492 N N . ALA A 1 322 ? 20.984 85.785 44.544 1.00 13.44 298 ALA A N 1
ATOM 4493 C CA . ALA A 1 322 ? 19.773 84.966 44.458 1.00 16.57 298 ALA A CA 1
ATOM 4494 C C . ALA A 1 322 ? 18.530 85.760 44.848 1.00 15.82 298 ALA A C 1
ATOM 4495 O O . ALA A 1 322 ? 17.472 85.653 44.203 1.00 15.36 298 ALA A O 1
ATOM 4502 N N . LEU A 1 323 ? 18.634 86.546 45.919 1.00 14.18 299 LEU A N 1
ATOM 4503 C CA . LEU A 1 323 ? 17.512 87.348 46.373 1.00 10.57 299 LEU A CA 1
ATOM 4504 C C . LEU A 1 323 ? 17.176 88.433 45.360 1.00 11.61 299 LEU A C 1
ATOM 4505 O O . LEU A 1 323 ? 15.996 88.654 45.043 1.00 17.00 299 LEU A O 1
ATOM 4521 N N . LYS A 1 324 ? 18.199 89.121 44.833 1.00 14.03 300 LYS A N 1
ATOM 4522 C CA . LYS A 1 324 ? 17.940 90.195 43.875 1.00 15.54 300 LYS A CA 1
ATOM 4523 C C . LYS A 1 324 ? 17.230 89.642 42.651 1.00 16.29 300 LYS A C 1
ATOM 4524 O O . LYS A 1 324 ? 16.260 90.225 42.161 1.00 18.41 300 LYS A O 1
ATOM 4543 N N . THR A 1 325 ? 17.697 88.507 42.152 1.00 13.40 301 THR A N 1
ATOM 4544 C CA . THR A 1 325 ? 17.050 87.896 40.985 1.00 13.72 301 THR A CA 1
ATOM 4545 C C . THR A 1 325 ? 15.593 87.542 41.275 1.00 16.41 301 THR A C 1
ATOM 4546 O O . THR A 1 325 ? 14.696 87.785 40.452 1.00 18.93 301 THR A O 1
ATOM 4557 N N . PHE A 1 326 ? 15.333 86.952 42.436 1.00 15.27 302 PHE A N 1
ATOM 4558 C CA . PHE A 1 326 ? 13.964 86.605 42.796 1.00 13.25 302 PHE A CA 1
ATOM 4559 C C . PHE A 1 326 ? 13.082 87.845 42.842 1.00 15.52 302 PHE A C 1
ATOM 4560 O O . PHE A 1 326 ? 11.950 87.848 42.335 1.00 15.36 302 PHE A O 1
ATOM 4577 N N . LEU A 1 327 ? 13.571 88.909 43.481 1.00 13.72 303 LEU A N 1
ATOM 4578 C CA . LEU A 1 327 ? 12.761 90.106 43.612 1.00 16.22 303 LEU A CA 1
ATOM 4579 C C . LEU A 1 327 ? 12.592 90.823 42.272 1.00 15.99 303 LEU A C 1
ATOM 4580 O O . LEU A 1 327 ? 11.581 91.521 42.079 1.00 14.84 303 LEU A O 1
ATOM 4596 N N . SER A 1 328 ? 13.519 90.640 41.328 1.00 19.15 304 SER A N 1
ATOM 4597 C CA . SER A 1 328 ? 13.371 91.263 40.010 1.00 17.41 304 SER A CA 1
ATOM 4598 C C . SER A 1 328 ? 12.137 90.757 39.268 1.00 18.21 304 SER A C 1
ATOM 4599 O O . SER A 1 328 ? 11.751 91.350 38.246 1.00 17.49 304 SER A O 1
ATOM 4607 N N . GLU A 1 329 ? 11.494 89.691 39.753 1.00 18.11 305 GLU A N 1
ATOM 4608 C CA . GLU A 1 329 ? 10.258 89.264 39.120 1.00 18.11 305 GLU A CA 1
ATOM 4609 C C . GLU A 1 329 ? 9.169 90.300 39.334 1.00 22.91 305 GLU A C 1
ATOM 4610 O O . GLU A 1 329 ? 8.172 90.298 38.604 1.00 24.13 305 GLU A O 1
ATOM 4622 N N . HIS A 1 330 ? 9.358 91.209 40.294 1.00 19.51 306 HIS A N 1
ATOM 4623 C CA . HIS A 1 330 ? 8.313 92.161 40.658 1.00 17.38 306 HIS A CA 1
ATOM 4624 C C . HIS A 1 330 ? 8.798 93.596 40.798 1.00 18.08 306 HIS A C 1
ATOM 4625 O O . HIS A 1 330 ? 7.963 94.513 40.779 1.00 23.34 306 HIS A O 1
ATOM 4639 N N . PHE A 1 331 ? 10.098 93.829 40.924 1.00 15.69 307 PHE A N 1
ATOM 4640 C CA . PHE A 1 331 ? 10.672 95.154 41.065 1.00 19.90 307 PHE A CA 1
ATOM 4641 C C . PHE A 1 331 ? 11.720 95.365 39.978 1.00 19.17 307 PHE A C 1
ATOM 4642 O O . PHE A 1 331 ? 12.384 94.422 39.536 1.00 22.48 307 PHE A O 1
ATOM 4659 N N . SER A 1 332 ? 11.847 96.610 39.520 1.00 21.17 308 SER A N 1
ATOM 4660 C CA . SER A 1 332 ? 12.830 96.915 38.489 1.00 21.17 308 SER A CA 1
ATOM 4661 C C . SER A 1 332 ? 14.227 96.937 39.094 1.00 28.61 308 SER A C 1
ATOM 4662 O O . SER A 1 332 ? 14.403 97.065 40.304 1.00 24.14 308 SER A O 1
ATOM 4670 N N . LYS A 1 333 ? 15.237 96.805 38.235 1.00 30.74 309 LYS A N 1
ATOM 4671 C CA . LYS A 1 333 ? 16.611 96.758 38.736 1.00 32.85 309 LYS A CA 1
ATOM 4672 C C . LYS A 1 333 ? 17.009 98.085 39.396 1.00 26.71 309 LYS A C 1
ATOM 4673 O O . LYS A 1 333 ? 17.835 98.096 40.315 1.00 30.77 309 LYS A O 1
ATOM 4692 N N . GLU A 1 334 ? 16.384 99.202 38.998 1.00 26.38 310 GLU A N 1
ATOM 4693 C CA . GLU A 1 334 ? 16.628 100.468 39.691 1.00 34.13 310 GLU A CA 1
ATOM 4694 C C . GLU A 1 334 ? 16.085 100.450 41.114 1.00 28.13 310 GLU A C 1
ATOM 4695 O O . GLU A 1 334 ? 16.546 101.222 41.964 1.00 31.25 310 GLU A O 1
ATOM 4707 N N . GLN A 1 335 ? 15.072 99.627 41.380 1.00 23.00 311 GLN A N 1
ATOM 4708 C CA . GLN A 1 335 ? 14.452 99.617 42.692 1.00 21.03 311 GLN A CA 1
ATOM 4709 C C . GLN A 1 335 ? 15.179 98.736 43.690 1.00 21.54 311 GLN A C 1
ATOM 4710 O O . GLN A 1 335 ? 14.781 98.720 44.859 1.00 18.13 311 GLN A O 1
ATOM 4724 N N . LEU A 1 336 ? 16.201 98.000 43.262 1.00 15.22 312 LEU A N 1
ATOM 4725 C CA . LEU A 1 336 ? 16.895 97.024 44.107 1.00 15.73 312 LEU A CA 1
ATOM 4726 C C . LEU A 1 336 ? 18.355 97.431 44.263 1.00 21.71 312 LEU A C 1
ATOM 4727 O O . LEU A 1 336 ? 19.188 97.149 43.396 1.00 20.23 312 LEU A O 1
ATOM 4743 N N . VAL A 1 337 ? 18.678 98.053 45.386 1.00 14.41 313 VAL A N 1
ATOM 4744 C CA . VAL A 1 337 ? 19.988 98.660 45.590 1.00 13.50 313 VAL A CA 1
ATOM 4745 C C . VAL A 1 337 ? 20.695 97.940 46.733 1.00 16.34 313 VAL A C 1
ATOM 4746 O O . VAL A 1 337 ? 20.238 97.999 47.883 1.00 15.99 313 VAL A O 1
ATOM 4759 N N . PRO A 1 338 ? 21.813 97.271 46.480 1.00 14.44 314 PRO A N 1
ATOM 4760 C CA . PRO A 1 338 ? 22.520 96.559 47.550 1.00 12.30 314 PRO A CA 1
ATOM 4761 C C . PRO A 1 338 ? 23.505 97.425 48.324 1.00 16.59 314 PRO A C 1
ATOM 4762 O O . PRO A 1 338 ? 24.044 98.412 47.825 1.00 18.17 314 PRO A O 1
ATOM 4773 N N . ALA A 1 339 ? 23.741 97.020 49.574 1.00 13.53 315 ALA A N 1
ATOM 4774 C CA . ALA A 1 339 ? 24.734 97.646 50.433 1.00 15.73 315 ALA A CA 1
ATOM 4775 C C . ALA A 1 339 ? 25.383 96.596 51.322 1.00 14.24 315 ALA A C 1
ATOM 4776 O O . ALA A 1 339 ? 24.750 95.613 51.712 1.00 15.19 315 ALA A O 1
ATOM 4783 N N . PHE A 1 340 ? 26.655 96.808 51.612 1.00 11.56 316 PHE A N 1
ATOM 4784 C CA . PHE A 1 340 ? 27.415 96.042 52.581 1.00 12.76 316 PHE A CA 1
ATOM 4785 C C . PHE A 1 340 ? 27.697 96.927 53.799 1.00 11.55 316 PHE A C 1
ATOM 4786 O O . PHE A 1 340 ? 27.347 98.116 53.846 1.00 12.82 316 PHE A O 1
ATOM 4803 N N . ALA A 1 341 ? 28.359 96.347 54.789 1.00 11.77 317 ALA A N 1
ATOM 4804 C CA . ALA A 1 341 ? 28.733 97.103 55.973 1.00 13.64 317 ALA A CA 1
ATOM 4805 C C . ALA A 1 341 ? 29.701 98.230 55.623 1.00 15.16 317 ALA A C 1
ATOM 4806 O O . ALA A 1 341 ? 30.545 98.110 54.728 1.00 17.36 317 ALA A O 1
ATOM 4813 N N . GLY A 1 342 ? 29.574 99.335 56.347 1.00 12.76 318 GLY A N 1
ATOM 4814 C CA . GLY A 1 342 ? 30.385 100.508 56.101 1.00 14.12 318 GLY A CA 1
ATOM 4815 C C . GLY A 1 342 ? 31.121 100.991 57.335 1.00 9.76 318 GLY A C 1
ATOM 4816 O O . GLY A 1 342 ? 30.996 100.456 58.439 1.00 10.08 318 GLY A O 1
ATOM 4820 N N . PRO A 1 343 ? 31.913 102.046 57.160 1.00 11.74 319 PRO A N 1
ATOM 4821 C CA . PRO A 1 343 ? 32.795 102.519 58.225 1.00 12.86 319 PRO A CA 1
ATOM 4822 C C . PRO A 1 343 ? 32.184 103.637 59.062 1.00 11.53 319 PRO A C 1
ATOM 4823 O O . PRO A 1 343 ? 31.159 104.218 58.713 1.00 12.13 319 PRO A O 1
ATOM 4834 N N . GLY A 1 344 ? 32.868 103.947 60.159 1.00 12.25 320 GLY A N 1
ATOM 4835 C CA . GLY A 1 344 ? 32.512 105.076 60.997 1.00 13.57 320 GLY A CA 1
ATOM 4836 C C . GLY A 1 344 ? 32.912 106.406 60.363 1.00 11.74 320 GLY A C 1
ATOM 4837 O O . GLY A 1 344 ? 33.463 106.474 59.266 1.00 11.94 320 GLY A O 1
ATOM 4841 N N . ILE A 1 345 ? 32.649 107.485 61.098 1.00 10.21 321 ILE A N 1
ATOM 4842 C CA . ILE A 1 345 ? 32.830 108.823 60.546 1.00 10.15 321 ILE A CA 1
ATOM 4843 C C . ILE A 1 345 ? 34.294 109.110 60.219 1.00 10.30 321 ILE A C 1
ATOM 4844 O O . ILE A 1 345 ? 35.220 108.644 60.888 1.00 12.54 321 ILE A O 1
ATOM 4860 N N . GLU A 1 346 ? 34.490 109.902 59.178 1.00 11.71 322 GLU A N 1
ATOM 4861 C CA . GLU A 1 346 ? 35.803 110.337 58.742 1.00 14.87 322 GLU A CA 1
ATOM 4862 C C . GLU A 1 346 ? 35.835 111.857 58.783 1.00 11.08 322 GLU A C 1
ATOM 4863 O O . GLU A 1 346 ? 34.967 112.504 58.195 1.00 12.01 322 GLU A O 1
ATOM 4875 N N . LEU A 1 347 ? 36.833 112.416 59.466 1.00 13.50 323 LEU A N 1
ATOM 4876 C CA . LEU A 1 347 ? 37.013 113.855 59.600 1.00 12.85 323 LEU A CA 1
ATOM 4877 C C . LEU A 1 347 ? 38.097 114.344 58.649 1.00 15.64 323 LEU A C 1
ATOM 4878 O O . LEU A 1 347 ? 39.081 113.640 58.403 1.00 16.67 323 LEU A O 1
ATOM 4894 N N . PHE A 1 348 ? 37.900 115.541 58.099 1.00 13.75 324 PHE A N 1
ATOM 4895 C CA . PHE A 1 348 ? 38.859 116.169 57.188 1.00 19.57 324 PHE A CA 1
ATOM 4896 C C . PHE A 1 348 ? 39.085 117.642 57.521 1.00 22.14 324 PHE A C 1
ATOM 4897 O O . PHE A 1 348 ? 38.134 118.414 57.699 1.00 16.81 324 PHE A O 1
ATOM 4914 N N . GLU A 1 349 ? 40.345 118.058 57.521 1.00 27.85 325 GLU A N 1
ATOM 4915 C CA . GLU A 1 349 ? 40.651 119.483 57.582 1.00 28.13 325 GLU A CA 1
ATOM 4916 C C . GLU 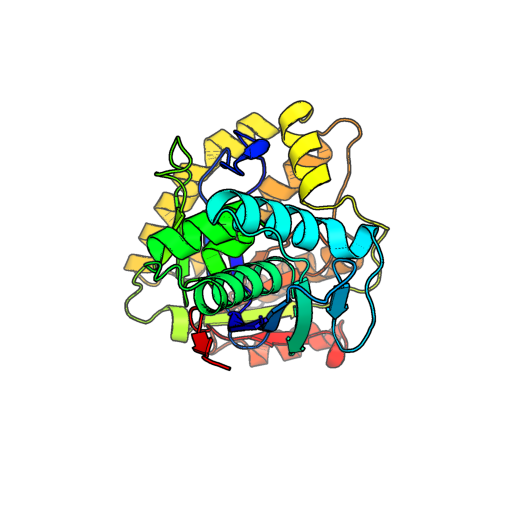A 1 349 ? 40.467 120.126 56.212 1.00 32.53 325 GLU A C 1
ATOM 4917 O O . GLU A 1 349 ? 40.705 119.501 55.174 1.00 29.75 325 GLU A O 1
ATOM 4929 N N . THR A 1 350 ? 40.044 121.391 56.218 1.00 27.66 326 THR A N 1
ATOM 4930 C CA . THR A 1 350 ? 39.782 122.121 54.973 1.00 34.01 326 THR A CA 1
ATOM 4931 C C . THR A 1 350 ? 40.994 122.947 54.532 1.00 41.44 326 THR A C 1
ATOM 4932 O O . THR A 1 350 ? 42.129 122.646 54.896 1.00 45.71 326 THR A O 1
#

Organism: Enterococcus faecalis (NCBI:txid1351)

CATH classification: 3.30.230.10 (+1 more: 3.30.70.890)

B-factor: mean 17.53, std 9.97, range [4.43, 86.0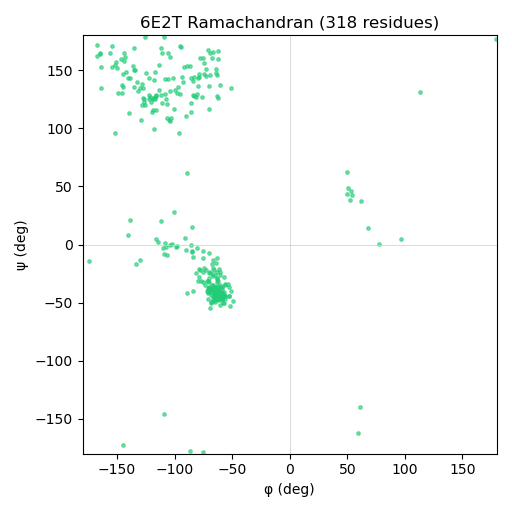4]